Protein AF-F7J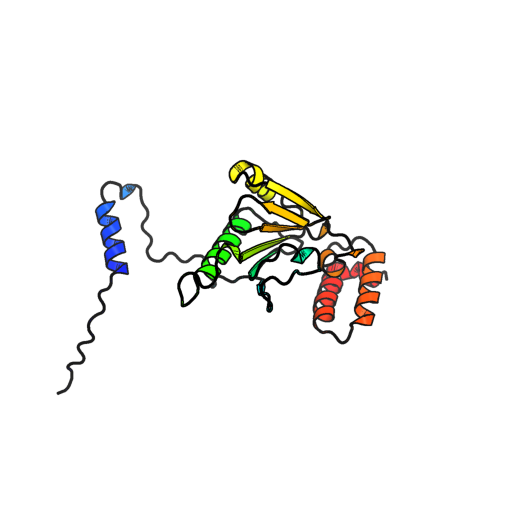Y33-F1 (afdb_monomer_lite)

Foldseek 3Di:
DPDPPPPPPPDPVLVVVLVVVCVVCVVCNVVDDRDRPDDPDDDPQDFPDKDADPDAPDADPAPLCRPAFRIETEDEDALPDADDLVVVVSSVVVLVVVQVPDPDPRPPPLLRYAYEYEYQDDRVNNVCCLCPVVVWDWDCPDFQWIWTDDDSHTYIYGHLCRDDCVRPLLSVLSHLCPPDLVSVVVLVVVCVVPVVPPVSVVSNVNSCVSHVVSNVVD

Secondary structure (DSSP, 8-state):
------------HHHHHHHHHHHHTGGGGGG----SS--SSSS----SEEEE-SSTTPPP-SGGGTT--SEEEEEE--TTS---HHHHHHHHHHHHHHHH-SSSTTSS-GGGEEEEEEESS--HHHHHHHHHTS--EEEEEETTEEEEESSSS-EEEEEGGGS-HHHHHHHHT-SS----HHHHHHHHHHHHTTTT-HHHHHHHHHHHHHTHHHHH--

Sequence (218 aa):
MEMQKEEAKMLQWHPAFFAEIQIELQEDAEHLIFENEHQLGTKPKEIDVLIIKKDKGRVIRKNIGRIFRQHNIVEYKSPLDYLSIDDFYKVYGYTCFYKSDTSQMDSIPIEELTITLVTGKYPRKLMHHLKTKLRYQVKKAESGIYYVTGDKIPIQIIVTKELTEAENLWLKSLTNELEQNETAEKLLEEYSKNQANALYRSVMELIVRANKQKFEEV

Radius of gyration: 23.93 Å; chains: 1; bounding box: 65×54×58 Å

Structure (mmCIF, N/CA/C/O backbone):
data_AF-F7JY33-F1
#
_entry.id   AF-F7JY33-F1
#
loop_
_atom_site.group_PDB
_atom_site.id
_atom_site.type_symbol
_atom_site.label_atom_id
_atom_site.label_alt_id
_atom_site.label_comp_id
_atom_site.label_asym_id
_atom_site.label_entity_id
_atom_site.label_seq_id
_atom_site.pdbx_PDB_ins_code
_atom_site.Cartn_x
_atom_site.Cartn_y
_atom_site.Cartn_z
_atom_site.occupancy
_atom_site.B_iso_or_equiv
_atom_site.auth_seq_id
_atom_site.auth_comp_id
_atom_site.auth_asym_id
_atom_site.auth_atom_id
_atom_site.pdbx_PDB_model_num
ATOM 1 N N . MET A 1 1 ? 46.900 -38.137 -11.159 1.00 43.88 1 MET A N 1
ATOM 2 C CA . MET A 1 1 ? 45.860 -37.461 -11.968 1.00 43.88 1 MET A CA 1
ATOM 3 C C . MET A 1 1 ? 44.738 -37.036 -11.022 1.00 43.88 1 MET A C 1
ATOM 5 O O . MET A 1 1 ? 43.635 -37.545 -11.101 1.00 43.88 1 MET A O 1
ATOM 9 N N . GLU A 1 2 ? 44.954 -36.290 -9.944 1.00 44.75 2 GLU A N 1
ATOM 10 C CA . GLU A 1 2 ? 45.502 -34.930 -9.840 1.00 44.75 2 GLU A CA 1
ATOM 11 C C . GLU A 1 2 ? 45.105 -34.001 -10.988 1.00 44.75 2 GLU A C 1
ATOM 13 O O . GLU A 1 2 ? 45.676 -34.052 -12.070 1.00 44.75 2 GLU A O 1
ATOM 18 N N . MET A 1 3 ? 44.086 -33.188 -10.681 1.00 45.50 3 MET A N 1
ATOM 19 C CA . MET A 1 3 ? 43.746 -31.899 -11.283 1.00 45.50 3 MET A CA 1
ATOM 20 C C . MET A 1 3 ? 43.628 -31.847 -12.811 1.00 45.50 3 MET A C 1
ATOM 22 O O . MET A 1 3 ? 44.419 -31.216 -13.498 1.00 45.50 3 MET A O 1
ATOM 26 N N . GLN A 1 4 ? 42.510 -32.356 -13.320 1.00 46.31 4 GLN A N 1
ATOM 27 C CA . GLN A 1 4 ? 41.780 -31.656 -14.385 1.00 46.31 4 GLN A CA 1
ATOM 28 C C . GLN A 1 4 ? 40.393 -31.264 -13.860 1.00 46.31 4 GLN A C 1
ATOM 30 O O . GLN A 1 4 ? 39.352 -31.593 -14.413 1.00 46.31 4 GLN A O 1
ATOM 35 N N . LYS A 1 5 ? 40.400 -30.562 -12.718 1.00 49.84 5 LYS A N 1
ATOM 36 C CA . LYS A 1 5 ? 39.366 -29.580 -12.380 1.00 49.84 5 LYS A CA 1
ATOM 37 C C . LYS A 1 5 ? 39.699 -28.310 -13.170 1.00 49.84 5 LYS A C 1
ATOM 39 O O . LYS A 1 5 ? 40.175 -27.335 -12.601 1.00 49.84 5 LYS A O 1
ATOM 44 N N . GLU A 1 6 ? 39.516 -28.336 -14.483 1.00 50.72 6 GLU A N 1
ATOM 45 C CA . GLU A 1 6 ? 39.251 -27.087 -15.191 1.00 50.72 6 GLU A CA 1
ATOM 46 C C . GLU A 1 6 ? 37.764 -26.827 -14.994 1.00 50.72 6 GLU A C 1
ATOM 48 O O . GLU A 1 6 ? 36.909 -27.306 -15.735 1.00 50.72 6 GLU A O 1
ATOM 53 N N . GLU A 1 7 ? 37.450 -26.121 -13.906 1.00 50.12 7 GLU A N 1
ATOM 54 C CA . GLU A 1 7 ? 36.246 -25.304 -13.866 1.00 50.12 7 GLU A CA 1
ATOM 55 C C . GLU A 1 7 ? 36.199 -24.552 -15.194 1.00 50.12 7 GLU A C 1
ATOM 57 O O . GLU A 1 7 ? 37.089 -23.749 -15.484 1.00 50.12 7 GLU A O 1
ATOM 62 N N . ALA A 1 8 ? 35.202 -24.841 -16.029 1.00 55.00 8 ALA A N 1
ATOM 63 C CA . ALA A 1 8 ? 34.862 -23.968 -17.133 1.00 55.00 8 ALA A CA 1
ATOM 64 C C . ALA A 1 8 ? 34.651 -22.583 -16.515 1.00 55.00 8 ALA A C 1
ATOM 66 O O . ALA A 1 8 ? 33.629 -22.348 -15.871 1.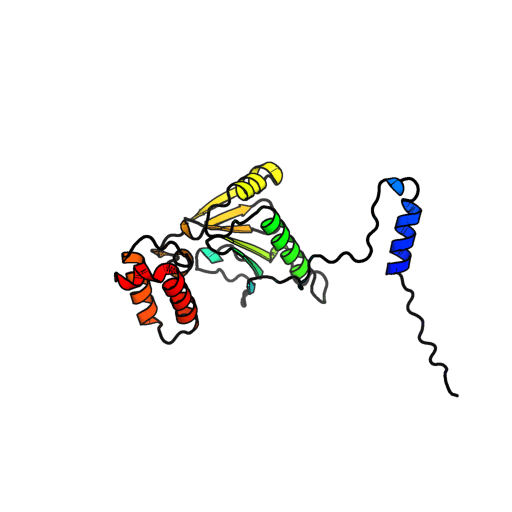00 55.00 8 ALA A O 1
ATOM 67 N N . LYS A 1 9 ? 35.663 -21.709 -16.606 1.00 62.53 9 LYS A N 1
ATOM 68 C CA . LYS A 1 9 ? 35.596 -20.341 -16.097 1.00 62.53 9 LYS A CA 1
ATOM 69 C C . LYS A 1 9 ? 34.372 -19.714 -16.747 1.00 62.53 9 LYS A C 1
ATOM 71 O O . LYS A 1 9 ? 34.402 -19.421 -17.940 1.00 62.53 9 LYS A O 1
ATOM 76 N N . MET A 1 10 ? 33.286 -19.579 -15.984 1.00 70.94 10 MET A N 1
ATOM 77 C CA . MET A 1 10 ? 32.075 -18.904 -16.436 1.00 70.94 10 MET A CA 1
ATOM 78 C C . MET A 1 10 ? 32.491 -17.558 -17.020 1.00 70.94 10 MET A C 1
ATOM 80 O O . MET A 1 10 ? 33.130 -16.756 -16.334 1.00 70.94 10 MET A O 1
ATOM 84 N N . LEU A 1 11 ? 32.159 -17.334 -18.292 1.00 82.69 11 LEU A N 1
ATOM 85 C CA . LEU A 1 11 ? 32.369 -16.050 -18.945 1.00 82.69 11 LEU A CA 1
ATOM 86 C C . LEU A 1 11 ? 31.652 -14.968 -18.124 1.00 82.69 11 LEU A C 1
ATOM 88 O O . LEU A 1 11 ? 30.453 -15.066 -17.856 1.00 82.69 11 LEU A O 1
ATOM 92 N N . GLN A 1 12 ? 32.403 -13.957 -17.691 1.00 83.75 12 GLN A N 1
ATOM 93 C CA . GLN A 1 12 ? 31.919 -12.880 -16.828 1.00 83.75 12 GLN A CA 1
ATOM 94 C C . GLN A 1 12 ? 31.278 -11.777 -17.677 1.00 83.75 12 GLN A C 1
ATOM 96 O O . GLN A 1 12 ? 31.874 -10.731 -17.925 1.00 83.75 12 GLN A O 1
ATOM 101 N N . TRP A 1 13 ? 30.058 -12.029 -18.149 1.00 89.62 13 TRP A N 1
ATOM 102 C CA . TRP A 1 13 ? 29.342 -11.110 -19.038 1.00 89.62 13 TRP A CA 1
ATOM 103 C C . TRP A 1 13 ? 28.999 -9.765 -18.388 1.00 89.62 13 TRP A C 1
ATOM 105 O O . TRP A 1 13 ? 29.088 -8.744 -19.058 1.00 89.62 13 TRP A O 1
ATOM 115 N N . HIS A 1 14 ? 28.655 -9.737 -17.096 1.00 87.44 14 HIS A N 1
ATOM 1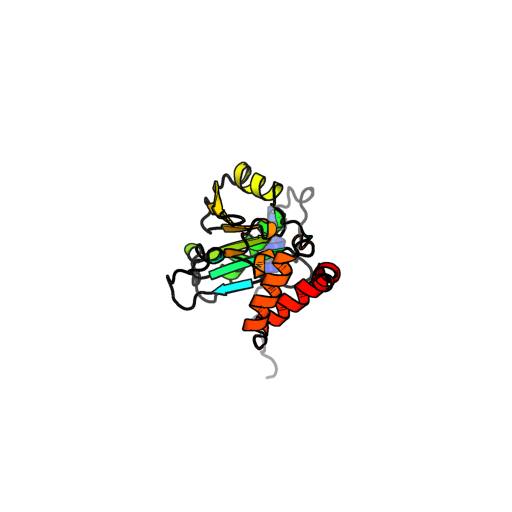16 C CA . HIS A 1 14 ? 28.267 -8.494 -16.415 1.00 87.44 14 HIS A CA 1
ATOM 117 C C . HIS A 1 14 ? 29.433 -7.490 -16.314 1.00 87.44 14 HIS A C 1
ATOM 119 O O . HIS A 1 14 ? 29.267 -6.361 -16.776 1.00 87.44 14 HIS A O 1
ATOM 125 N N . PRO A 1 15 ? 30.637 -7.874 -15.833 1.00 90.38 15 PRO A N 1
ATOM 126 C CA . PRO A 1 15 ? 31.799 -6.987 -15.895 1.00 90.38 15 PRO A CA 1
ATOM 127 C C . PRO A 1 15 ? 32.190 -6.578 -17.321 1.00 90.38 15 PRO A C 1
ATOM 129 O O . PRO A 1 15 ? 32.572 -5.431 -17.536 1.00 90.38 15 PRO A O 1
ATOM 132 N N . ALA A 1 16 ? 32.086 -7.490 -18.297 1.00 93.25 16 ALA A N 1
ATOM 133 C CA . ALA A 1 16 ? 32.405 -7.180 -19.691 1.00 93.25 16 ALA A CA 1
ATOM 134 C C . ALA A 1 16 ? 31.448 -6.129 -20.278 1.00 93.25 16 ALA A C 1
ATOM 136 O O . ALA A 1 16 ? 31.906 -5.186 -20.913 1.00 93.25 16 ALA A O 1
ATOM 137 N N . PHE A 1 17 ? 30.145 -6.245 -20.008 1.00 94.25 17 PHE A N 1
ATOM 138 C CA . PHE A 1 17 ? 29.145 -5.258 -20.417 1.00 94.25 17 PHE A CA 1
ATOM 139 C C . PHE A 1 17 ? 29.361 -3.898 -19.743 1.00 94.25 17 PHE A C 1
ATOM 141 O O . PHE A 1 17 ? 29.283 -2.867 -20.401 1.00 94.25 17 PHE A O 1
ATOM 148 N N . PHE A 1 18 ? 29.699 -3.875 -18.448 1.00 94.94 18 PHE A N 1
ATOM 149 C CA . PHE A 1 18 ? 30.000 -2.617 -17.759 1.00 94.94 18 PHE A CA 1
ATOM 150 C C . PHE A 1 18 ? 31.216 -1.887 -18.359 1.00 94.94 18 PHE A C 1
ATOM 152 O O . PHE A 1 18 ? 31.250 -0.659 -18.372 1.00 94.94 18 PHE A O 1
ATOM 159 N N . ALA A 1 19 ? 32.214 -2.619 -18.863 1.00 94.88 19 ALA A N 1
ATOM 160 C CA . ALA A 1 19 ? 33.336 -2.026 -19.590 1.00 94.88 19 ALA A CA 1
ATOM 161 C C . ALA A 1 19 ? 32.941 -1.589 -21.010 1.00 94.88 19 ALA A C 1
ATOM 163 O O . ALA A 1 19 ? 33.335 -0.517 -21.456 1.00 94.88 19 ALA A O 1
ATOM 164 N N . GLU A 1 20 ? 32.152 -2.402 -21.709 1.00 97.00 20 GLU A N 1
ATOM 165 C CA . GLU A 1 20 ? 31.708 -2.118 -23.073 1.00 97.00 20 GLU A CA 1
ATOM 166 C C . GLU A 1 20 ? 30.840 -0.856 -23.148 1.00 97.00 20 GLU A C 1
ATOM 168 O O . GLU A 1 20 ? 31.131 0.016 -23.962 1.00 97.00 20 GLU A O 1
ATOM 173 N N . ILE A 1 21 ? 29.898 -0.660 -22.218 1.00 96.44 21 ILE A N 1
ATOM 174 C CA . ILE A 1 21 ? 29.055 0.545 -22.211 1.00 96.44 21 ILE A CA 1
ATOM 175 C C . ILE A 1 21 ? 29.868 1.832 -21.980 1.00 96.44 21 ILE A C 1
ATOM 177 O O . ILE A 1 21 ? 29.484 2.899 -22.449 1.00 96.44 21 ILE A O 1
ATOM 181 N N . GLN A 1 22 ? 31.008 1.746 -21.284 1.00 97.38 22 GLN A N 1
ATOM 182 C CA . GLN A 1 22 ? 31.937 2.872 -21.128 1.00 97.38 22 GLN A CA 1
ATOM 183 C C . GLN A 1 22 ? 32.702 3.174 -22.422 1.00 97.38 22 GLN A C 1
ATOM 185 O O . GLN A 1 22 ? 32.996 4.336 -22.684 1.00 97.38 22 GLN A O 1
ATOM 190 N N . ILE A 1 23 ? 33.016 2.153 -23.229 1.00 97.56 23 ILE A N 1
ATOM 191 C CA . ILE A 1 23 ? 33.664 2.318 -24.540 1.00 97.56 23 ILE A CA 1
ATOM 192 C C . ILE A 1 23 ? 32.690 2.965 -25.525 1.00 97.56 23 ILE A C 1
ATOM 194 O O . ILE A 1 23 ? 33.044 3.946 -26.174 1.00 97.56 23 ILE A O 1
ATOM 198 N N . GLU A 1 24 ? 31.460 2.458 -25.608 1.00 98.19 24 GLU A N 1
ATOM 199 C CA . GLU A 1 24 ? 30.435 2.993 -26.516 1.00 98.19 24 GLU A CA 1
ATOM 200 C C . GLU A 1 24 ? 30.062 4.449 -26.183 1.00 98.19 24 GLU A C 1
ATOM 202 O O . GLU A 1 24 ? 29.736 5.227 -27.075 1.00 98.19 24 GLU A O 1
ATOM 207 N N . LEU A 1 25 ? 30.158 4.848 -24.909 1.00 97.25 25 LEU A N 1
ATOM 208 C CA . LEU A 1 25 ? 29.867 6.209 -24.438 1.00 97.25 25 LEU A CA 1
ATOM 209 C C . LEU A 1 25 ? 31.130 7.056 -24.191 1.00 97.25 25 LEU A C 1
ATOM 211 O O . LEU A 1 25 ? 31.057 8.086 -23.519 1.00 97.25 25 LEU A O 1
ATOM 215 N N . GLN A 1 26 ? 32.292 6.642 -24.710 1.00 96.81 26 GLN A N 1
ATOM 216 C CA . GLN A 1 26 ? 33.578 7.273 -24.386 1.00 96.81 26 GLN A CA 1
ATOM 217 C C . GLN A 1 26 ? 33.682 8.741 -24.827 1.00 96.81 26 GLN A C 1
ATOM 219 O O . GLN A 1 26 ? 34.385 9.517 -24.183 1.00 96.81 26 GLN A O 1
ATOM 224 N N . GLU A 1 27 ? 32.990 9.129 -25.904 1.00 97.69 27 GLU A N 1
ATOM 225 C CA . GLU A 1 27 ? 33.004 10.508 -26.417 1.00 97.69 27 GLU A CA 1
ATOM 226 C C . GLU A 1 27 ? 32.342 11.494 -25.442 1.00 97.69 27 GLU A C 1
ATOM 228 O O . GLU A 1 27 ? 32.781 12.635 -25.342 1.00 97.69 27 GLU A O 1
ATOM 233 N N . ASP A 1 28 ? 31.359 11.031 -24.663 1.00 97.81 28 ASP A N 1
ATOM 234 C CA . ASP A 1 28 ? 30.632 11.819 -23.661 1.00 97.81 28 ASP A CA 1
ATOM 235 C C . ASP A 1 28 ? 31.061 11.484 -22.219 1.00 97.81 28 ASP A C 1
ATOM 237 O O . ASP A 1 28 ? 30.418 11.910 -21.256 1.00 97.81 28 ASP A O 1
ATOM 241 N N . ALA A 1 29 ? 32.137 10.710 -22.027 1.00 94.69 29 ALA A N 1
ATOM 242 C CA . ALA A 1 29 ? 32.507 10.173 -20.715 1.00 94.69 29 ALA A CA 1
ATOM 243 C C . ALA A 1 29 ? 32.764 11.259 -19.656 1.00 94.69 29 ALA A C 1
ATOM 245 O O . ALA A 1 29 ? 32.485 11.041 -18.478 1.00 94.69 29 ALA A O 1
ATOM 246 N N . GLU A 1 30 ? 33.235 12.447 -20.053 1.00 95.38 30 GLU A N 1
ATOM 247 C CA . GLU A 1 30 ? 33.423 13.583 -19.136 1.00 95.38 30 GLU A CA 1
ATOM 248 C C . GLU A 1 30 ? 32.106 14.155 -18.573 1.00 95.38 30 GLU A C 1
ATOM 250 O O . GLU A 1 30 ? 32.116 14.925 -17.610 1.00 95.38 30 GLU A O 1
ATOM 255 N N . HIS A 1 31 ? 30.964 13.765 -19.141 1.00 97.25 31 HIS A N 1
ATOM 256 C CA . HIS A 1 31 ? 29.624 14.178 -18.729 1.00 97.25 31 HIS A CA 1
ATOM 257 C C . HIS A 1 31 ? 28.839 13.069 -18.007 1.00 97.25 31 HIS A C 1
ATOM 259 O O . HIS A 1 31 ? 27.682 13.287 -17.639 1.00 97.25 31 HIS A O 1
ATOM 265 N N . LEU A 1 32 ? 29.441 11.893 -17.781 1.00 95.75 32 LEU A N 1
ATOM 266 C CA . LEU A 1 32 ? 28.769 10.702 -17.252 1.00 95.75 32 LEU A CA 1
ATOM 267 C C . LEU A 1 32 ? 29.442 10.166 -15.977 1.00 95.75 32 LEU A C 1
ATOM 269 O O . LEU A 1 32 ? 30.652 10.266 -15.791 1.00 95.75 32 LEU A O 1
ATOM 273 N N . ILE A 1 33 ? 28.644 9.557 -15.093 1.00 96.31 33 ILE A N 1
ATOM 274 C CA . ILE A 1 33 ? 29.127 8.801 -13.928 1.00 96.31 33 ILE A CA 1
ATOM 275 C C . ILE A 1 33 ? 28.731 7.341 -14.129 1.00 96.31 33 ILE A C 1
ATOM 277 O O . ILE A 1 33 ? 27.548 7.026 -14.260 1.00 96.31 33 ILE A O 1
ATOM 281 N N . PHE A 1 34 ? 29.724 6.455 -14.124 1.00 94.44 34 PHE A N 1
ATOM 282 C CA . PHE A 1 34 ? 29.518 5.017 -14.235 1.00 94.44 34 PHE A CA 1
ATOM 283 C C . PHE A 1 34 ? 29.641 4.372 -12.856 1.00 94.44 34 PHE A C 1
ATOM 285 O O . PHE A 1 34 ? 30.703 4.401 -12.235 1.00 94.44 34 PHE A O 1
ATOM 292 N N . GLU A 1 35 ? 28.560 3.758 -12.388 1.00 93.88 35 GLU A N 1
ATOM 293 C CA . GLU A 1 35 ? 28.538 2.996 -11.141 1.00 93.88 35 GLU A CA 1
ATOM 294 C C . GLU A 1 35 ? 28.125 1.557 -11.437 1.00 93.88 35 GLU A C 1
ATOM 296 O O . GLU A 1 35 ? 27.061 1.310 -12.007 1.00 93.88 35 GLU A O 1
ATOM 301 N N . ASN A 1 36 ? 28.968 0.600 -11.051 1.00 90.56 36 ASN A N 1
ATOM 302 C CA . ASN A 1 36 ? 28.639 -0.813 -11.183 1.00 90.56 36 ASN A CA 1
ATOM 303 C C . ASN A 1 36 ? 27.793 -1.271 -9.986 1.00 90.56 36 ASN A C 1
ATOM 305 O O . ASN A 1 36 ? 28.143 -0.984 -8.843 1.00 90.56 36 ASN A O 1
ATOM 309 N N . GLU A 1 37 ? 26.711 -2.010 -10.247 1.00 84.88 37 GLU A N 1
ATOM 310 C CA . GLU A 1 37 ? 25.880 -2.673 -9.224 1.00 84.88 37 GLU A CA 1
ATOM 311 C C . GLU A 1 37 ? 25.412 -1.756 -8.068 1.00 84.88 37 GLU A C 1
ATOM 313 O O . GLU A 1 37 ? 25.474 -2.120 -6.887 1.00 84.88 37 GLU A O 1
ATOM 318 N N . HIS A 1 38 ? 24.906 -0.562 -8.404 1.00 88.88 38 HIS A N 1
ATOM 319 C CA . HIS A 1 38 ? 24.387 0.399 -7.425 1.00 88.88 38 HIS A CA 1
ATOM 320 C C . HIS A 1 38 ? 23.275 -0.202 -6.546 1.00 88.88 38 HIS A C 1
ATOM 322 O O . HIS A 1 38 ? 22.224 -0.633 -7.029 1.00 88.88 38 HIS A O 1
ATOM 328 N N . GLN A 1 39 ? 23.476 -0.176 -5.228 1.00 85.38 39 GLN A N 1
ATOM 329 C CA . GLN A 1 39 ? 22.535 -0.744 -4.265 1.00 85.38 39 GLN A CA 1
ATOM 330 C C . GLN A 1 39 ? 21.418 0.241 -3.923 1.00 85.38 39 GLN A C 1
ATOM 332 O O . GLN A 1 39 ? 21.652 1.333 -3.408 1.00 85.38 39 GLN A O 1
ATOM 337 N N . LEU A 1 40 ? 20.167 -0.172 -4.125 1.00 81.00 40 LEU A N 1
ATOM 338 C CA . LEU A 1 40 ? 19.007 0.623 -3.730 1.00 81.00 40 LEU A CA 1
ATOM 339 C C . LEU A 1 40 ? 18.773 0.501 -2.212 1.00 81.00 40 LEU A C 1
ATOM 341 O O . LEU A 1 40 ? 17.871 -0.204 -1.760 1.00 81.00 40 LEU A O 1
ATOM 345 N N . GLY A 1 41 ? 19.535 1.252 -1.416 1.00 75.88 41 GLY A N 1
ATOM 346 C CA . GLY A 1 41 ? 19.424 1.320 0.048 1.00 75.88 41 GLY A CA 1
ATOM 347 C C . GLY A 1 41 ? 20.247 0.265 0.797 1.00 75.88 41 GLY A C 1
ATOM 348 O O . GLY A 1 41 ? 20.938 -0.550 0.203 1.00 75.88 41 GLY A O 1
ATOM 349 N N . THR A 1 42 ? 20.184 0.300 2.131 1.00 74.69 42 THR A N 1
ATOM 350 C CA . THR A 1 42 ? 21.033 -0.526 3.016 1.00 74.69 42 THR A CA 1
ATOM 351 C C . THR A 1 42 ? 20.364 -1.803 3.524 1.00 74.69 42 THR A C 1
ATOM 353 O O . THR A 1 42 ? 21.028 -2.654 4.110 1.00 74.69 42 THR A O 1
ATOM 356 N N . LYS A 1 43 ? 19.049 -1.939 3.330 1.00 74.38 43 LYS A N 1
ATOM 357 C CA . LYS A 1 43 ? 18.263 -3.118 3.709 1.00 74.38 43 LYS A CA 1
ATOM 358 C C . LYS A 1 43 ? 17.621 -3.738 2.468 1.00 74.38 43 LYS A C 1
ATOM 360 O O . LYS A 1 43 ? 17.280 -2.982 1.550 1.00 74.38 43 LYS A O 1
ATOM 365 N N . PRO A 1 44 ? 17.401 -5.067 2.458 1.00 79.94 44 PRO A N 1
ATOM 366 C CA . PRO A 1 44 ? 16.579 -5.709 1.442 1.00 79.94 44 PRO A CA 1
ATOM 367 C C . PRO A 1 44 ? 15.244 -4.980 1.287 1.00 79.94 44 PRO A C 1
ATOM 369 O O . PRO A 1 44 ? 14.661 -4.507 2.265 1.00 79.94 44 PRO A O 1
ATOM 372 N N . LYS A 1 45 ? 14.784 -4.846 0.044 1.00 82.19 45 LYS A N 1
ATOM 373 C CA . LYS A 1 45 ? 13.480 -4.249 -0.238 1.00 82.19 45 LYS A CA 1
ATOM 374 C C . LYS A 1 45 ? 12.380 -5.183 0.266 1.00 82.19 45 LYS A C 1
ATOM 376 O O . LYS A 1 45 ? 12.445 -6.382 0.019 1.00 82.19 45 LYS A O 1
ATOM 381 N N . GLU A 1 46 ? 11.376 -4.630 0.939 1.00 87.12 46 GLU A N 1
ATOM 382 C CA . GLU A 1 46 ? 10.307 -5.399 1.580 1.00 87.12 46 GLU A CA 1
ATOM 383 C C . GLU A 1 46 ? 8.949 -4.724 1.355 1.00 87.12 46 GLU A C 1
ATOM 385 O O . GLU A 1 46 ? 8.853 -3.496 1.333 1.00 87.12 46 GLU A O 1
ATOM 390 N N . ILE A 1 47 ? 7.914 -5.541 1.155 1.00 92.38 47 ILE A N 1
ATOM 391 C CA . ILE A 1 47 ? 6.517 -5.112 1.034 1.00 92.38 47 ILE A CA 1
ATOM 392 C C . ILE A 1 47 ? 5.888 -5.137 2.428 1.00 92.38 47 ILE A C 1
ATOM 394 O O . ILE A 1 47 ? 5.932 -6.182 3.072 1.00 92.38 47 ILE A O 1
ATOM 398 N N . ASP A 1 48 ? 5.238 -4.048 2.855 1.00 94.88 48 ASP A N 1
ATOM 399 C CA . ASP A 1 48 ? 4.658 -3.973 4.206 1.00 94.88 48 ASP A CA 1
ATOM 400 C C . ASP A 1 48 ? 3.570 -5.036 4.435 1.00 94.88 48 ASP A C 1
ATOM 402 O O . ASP A 1 48 ? 3.571 -5.724 5.455 1.00 94.88 48 ASP A O 1
ATOM 406 N N . VAL A 1 49 ? 2.620 -5.181 3.499 1.00 97.62 49 VAL A N 1
ATOM 407 C CA . VAL A 1 49 ? 1.611 -6.254 3.545 1.00 97.62 49 VAL A CA 1
ATOM 408 C C . VAL A 1 49 ? 1.303 -6.771 2.143 1.00 97.62 49 VAL A C 1
ATOM 410 O O . VAL A 1 49 ? 0.959 -6.007 1.242 1.00 97.62 49 VAL A O 1
ATOM 413 N N . LEU A 1 50 ? 1.344 -8.092 1.980 1.00 98.00 50 LEU A N 1
ATOM 414 C CA . LEU A 1 50 ? 0.878 -8.791 0.786 1.00 98.00 50 LEU A CA 1
ATOM 415 C C . LEU A 1 50 ? -0.389 -9.586 1.113 1.00 98.00 50 LEU A C 1
ATOM 417 O O . LEU A 1 50 ? -0.382 -10.477 1.962 1.00 98.00 50 LEU A O 1
ATOM 421 N N . ILE A 1 51 ? -1.484 -9.283 0.418 1.00 98.31 51 ILE A N 1
ATOM 422 C CA . ILE A 1 51 ? -2.764 -9.981 0.571 1.00 98.31 51 ILE A CA 1
ATOM 423 C C . ILE A 1 51 ? -3.043 -10.766 -0.708 1.00 98.31 51 ILE A C 1
ATOM 425 O O . ILE A 1 51 ? -3.220 -10.172 -1.768 1.00 98.31 51 ILE A O 1
ATOM 429 N N . ILE A 1 52 ? -3.127 -12.094 -0.606 1.00 97.94 52 ILE A N 1
ATOM 430 C CA . ILE A 1 52 ? -3.450 -12.978 -1.734 1.00 97.94 52 ILE A CA 1
ATOM 431 C C . ILE A 1 52 ? -4.806 -13.636 -1.487 1.00 97.94 52 ILE A C 1
ATOM 433 O O . ILE A 1 52 ? -5.047 -14.230 -0.431 1.00 97.94 52 ILE A O 1
ATOM 437 N N . LYS A 1 53 ? -5.710 -13.547 -2.462 1.00 97.94 53 LYS A N 1
ATOM 438 C CA . LYS A 1 53 ? -6.993 -14.252 -2.400 1.00 97.94 53 LYS A CA 1
ATOM 439 C C . LYS A 1 53 ? -6.769 -15.755 -2.532 1.00 97.94 53 LYS A C 1
ATOM 441 O O . LYS A 1 53 ? -6.092 -16.209 -3.443 1.00 97.94 53 LYS A O 1
ATOM 446 N N . LYS A 1 54 ? -7.394 -16.549 -1.664 1.00 96.19 54 LYS A N 1
ATOM 447 C CA . LYS A 1 54 ? -7.381 -18.015 -1.815 1.00 96.19 54 LYS A CA 1
ATOM 448 C C . LYS A 1 54 ? -8.217 -18.465 -3.013 1.00 96.19 54 LYS A C 1
ATOM 450 O O . LYS A 1 54 ? -7.794 -19.324 -3.775 1.00 96.19 54 LYS A O 1
ATOM 455 N N . ASP A 1 55 ? -9.373 -17.830 -3.190 1.00 95.06 55 ASP A N 1
ATOM 456 C CA . ASP A 1 55 ? -10.333 -18.163 -4.237 1.00 95.06 55 ASP A CA 1
ATOM 457 C C . ASP A 1 55 ? -10.281 -17.095 -5.338 1.00 95.06 55 ASP A C 1
ATOM 459 O O . ASP A 1 55 ? -10.612 -15.924 -5.096 1.00 95.06 55 ASP A O 1
ATOM 463 N N . LYS A 1 56 ? -9.886 -17.490 -6.554 1.00 91.38 56 LYS A N 1
ATOM 464 C CA . LYS A 1 56 ? -9.829 -16.572 -7.698 1.00 91.38 56 LYS A CA 1
ATOM 465 C C . LYS A 1 56 ? -11.216 -15.996 -7.993 1.00 91.38 56 LYS A C 1
ATOM 467 O O . LYS A 1 56 ? -12.220 -16.701 -7.974 1.00 91.38 56 LYS A O 1
ATOM 472 N N . GLY A 1 57 ? -11.278 -14.688 -8.243 1.00 90.81 57 GLY A N 1
ATOM 473 C CA . GLY A 1 57 ? -12.528 -13.980 -8.543 1.00 90.81 57 GLY A CA 1
ATOM 474 C C . GLY A 1 57 ? -13.434 -13.708 -7.335 1.00 90.81 57 GLY A C 1
ATOM 475 O O . GLY A 1 57 ? -14.436 -13.008 -7.478 1.00 90.81 57 GLY A O 1
ATOM 476 N N . ARG A 1 58 ? -13.093 -14.181 -6.125 1.00 95.31 58 ARG A N 1
ATOM 477 C CA . ARG A 1 58 ? -13.901 -13.907 -4.929 1.00 95.31 58 ARG A CA 1
ATOM 478 C C . ARG A 1 58 ? -13.932 -12.415 -4.611 1.00 95.31 58 ARG A C 1
ATOM 480 O O . ARG A 1 58 ? -12.895 -11.772 -4.427 1.00 95.31 58 ARG A O 1
ATOM 487 N N . VAL A 1 59 ? -15.139 -11.869 -4.502 1.00 93.88 59 VAL A N 1
ATOM 488 C CA . VAL A 1 59 ? -15.363 -10.474 -4.111 1.00 93.88 59 VAL A CA 1
ATOM 489 C C . VAL A 1 59 ? -15.199 -10.336 -2.599 1.00 93.88 59 VAL A C 1
ATOM 491 O O . VAL A 1 59 ? -15.810 -11.073 -1.819 1.00 93.88 59 VAL A O 1
ATOM 494 N N . ILE A 1 60 ? -14.373 -9.380 -2.173 1.00 96.75 60 ILE A N 1
ATOM 495 C CA . ILE A 1 60 ? -14.206 -9.049 -0.758 1.00 96.75 60 ILE A CA 1
ATOM 496 C C . ILE A 1 60 ? -15.323 -8.089 -0.357 1.00 96.75 60 ILE A C 1
ATOM 498 O O . ILE A 1 60 ? -15.506 -7.040 -0.968 1.00 96.75 60 ILE A O 1
ATOM 502 N N . ARG A 1 61 ? -16.087 -8.458 0.676 1.00 95.69 61 ARG A N 1
ATOM 503 C CA . ARG A 1 61 ? -17.254 -7.678 1.124 1.00 95.69 61 ARG A CA 1
ATOM 504 C C . ARG A 1 61 ? -16.859 -6.353 1.776 1.00 95.69 61 ARG A C 1
ATOM 506 O O . ARG A 1 61 ? -17.549 -5.350 1.594 1.00 95.69 61 ARG A O 1
ATOM 513 N N . LYS A 1 62 ? -15.760 -6.361 2.540 1.00 96.56 62 LYS A N 1
ATOM 514 C CA . LYS A 1 62 ? -15.277 -5.190 3.275 1.00 96.56 62 LYS A CA 1
ATOM 515 C C . LYS A 1 62 ? -14.913 -4.073 2.304 1.00 96.56 62 LYS A C 1
ATOM 517 O O . LYS A 1 62 ? -14.220 -4.332 1.325 1.00 96.56 62 LYS A O 1
ATOM 522 N N . ASN A 1 63 ? -15.350 -2.849 2.586 1.00 97.12 63 ASN A N 1
ATOM 523 C CA . ASN A 1 63 ? -15.222 -1.724 1.662 1.00 97.12 63 ASN A CA 1
ATOM 524 C C . ASN A 1 63 ? -13.775 -1.442 1.223 1.00 97.12 63 ASN A C 1
ATOM 526 O O . ASN A 1 63 ? -13.520 -1.307 0.026 1.00 97.12 63 ASN A O 1
ATOM 530 N N . ILE A 1 64 ? -12.816 -1.491 2.153 1.00 97.38 64 ILE A N 1
ATOM 531 C CA . ILE A 1 64 ? -11.391 -1.325 1.840 1.00 97.38 64 ILE A CA 1
ATOM 532 C C . ILE A 1 64 ? -10.831 -2.416 0.918 1.00 97.38 64 ILE A C 1
ATOM 534 O O . ILE A 1 64 ? -9.802 -2.184 0.308 1.00 97.38 64 ILE A O 1
ATOM 538 N N . GLY A 1 65 ? -11.493 -3.571 0.802 1.00 97.31 65 GLY A N 1
ATOM 539 C CA . GLY A 1 65 ? -11.053 -4.698 -0.023 1.00 97.31 65 GLY A CA 1
ATOM 540 C C . GLY A 1 65 ? -11.796 -4.851 -1.351 1.00 97.31 65 GLY A C 1
ATOM 541 O O . GLY A 1 65 ? -11.466 -5.748 -2.124 1.00 97.31 65 GLY A O 1
ATOM 542 N N . ARG A 1 66 ? -12.806 -4.017 -1.640 1.00 96.50 66 ARG A N 1
ATOM 543 C CA . ARG A 1 66 ? -13.699 -4.199 -2.805 1.00 96.50 66 ARG A CA 1
ATOM 544 C C . ARG A 1 66 ? -12.961 -4.199 -4.146 1.00 96.50 66 ARG A C 1
ATOM 546 O O . ARG A 1 66 ? -13.354 -4.938 -5.042 1.00 96.50 66 ARG A O 1
ATOM 553 N N . ILE A 1 67 ? -11.898 -3.403 -4.269 1.00 97.25 67 ILE A N 1
ATOM 554 C CA . ILE A 1 67 ? -11.091 -3.283 -5.493 1.00 97.25 67 ILE A CA 1
ATOM 555 C C . ILE A 1 67 ? -10.006 -4.361 -5.617 1.00 97.25 67 ILE A C 1
ATOM 557 O O . ILE A 1 67 ? -9.408 -4.491 -6.682 1.00 97.25 67 ILE A O 1
ATOM 561 N N . PHE A 1 68 ? -9.747 -5.143 -4.561 1.00 98.00 68 PHE A N 1
ATOM 562 C CA . PHE A 1 68 ? -8.656 -6.115 -4.567 1.00 98.00 68 PHE A CA 1
ATOM 563 C C . PHE A 1 68 ? -8.816 -7.084 -5.734 1.00 98.00 68 PHE A C 1
ATOM 565 O O . PHE A 1 68 ? -9.866 -7.716 -5.892 1.00 98.00 68 PHE A O 1
ATOM 572 N N . ARG A 1 69 ? -7.748 -7.249 -6.508 1.00 97.69 69 ARG A N 1
ATOM 573 C CA . ARG A 1 69 ? -7.561 -8.372 -7.430 1.00 97.69 69 ARG A CA 1
ATOM 574 C C . ARG A 1 69 ? -6.950 -9.560 -6.681 1.00 97.69 69 ARG A C 1
ATOM 576 O O . ARG A 1 69 ? -7.085 -9.648 -5.459 1.00 97.69 69 ARG A O 1
ATOM 583 N N . GLN A 1 70 ? -6.388 -10.529 -7.395 1.00 98.12 70 GLN A N 1
ATOM 584 C CA . GLN A 1 70 ? -5.843 -11.745 -6.798 1.00 98.12 70 GLN A CA 1
ATOM 585 C C . GLN A 1 70 ? -4.719 -11.454 -5.793 1.00 98.12 70 GLN A C 1
ATOM 587 O O . GLN A 1 70 ? -4.690 -12.087 -4.738 1.00 98.12 70 GLN A O 1
ATOM 592 N N . HIS A 1 71 ? -3.854 -10.479 -6.085 1.00 98.38 71 HIS A N 1
ATOM 593 C CA . HIS A 1 71 ? -2.765 -10.044 -5.212 1.00 98.38 71 HIS A CA 1
ATOM 594 C C . HIS A 1 71 ? -2.887 -8.544 -4.940 1.00 98.38 71 HIS A C 1
ATOM 596 O O . HIS A 1 71 ? -3.025 -7.744 -5.865 1.00 98.38 71 HIS A O 1
ATOM 602 N N . ASN A 1 72 ? -2.814 -8.151 -3.675 1.00 98.44 72 ASN A N 1
ATOM 603 C CA . ASN A 1 72 ? -2.841 -6.756 -3.266 1.00 98.44 72 ASN A CA 1
ATOM 604 C C . ASN A 1 72 ? -1.596 -6.419 -2.444 1.00 98.44 72 ASN A C 1
ATOM 606 O O . ASN A 1 72 ? -1.363 -7.021 -1.394 1.00 98.44 72 ASN A O 1
ATOM 610 N N . ILE A 1 73 ? -0.824 -5.458 -2.941 1.00 98.62 73 ILE A N 1
ATOM 611 C CA . ILE A 1 73 ? 0.404 -4.948 -2.335 1.00 98.62 73 ILE A CA 1
ATOM 612 C C . ILE A 1 73 ? 0.024 -3.703 -1.541 1.00 98.62 73 ILE A C 1
ATOM 614 O O . ILE A 1 73 ? -0.560 -2.771 -2.098 1.00 98.62 73 ILE A O 1
ATOM 618 N N . VAL A 1 74 ? 0.329 -3.686 -0.249 1.00 98.44 74 VAL A N 1
ATOM 619 C CA . VAL A 1 74 ? 0.011 -2.568 0.640 1.00 98.44 74 VAL A CA 1
ATOM 620 C C . VAL A 1 74 ? 1.294 -1.894 1.103 1.00 98.44 74 VAL A C 1
ATOM 622 O O . VAL A 1 74 ? 2.205 -2.577 1.557 1.00 98.44 74 VAL A O 1
ATOM 625 N N . GLU A 1 75 ? 1.324 -0.564 1.043 1.00 97.88 75 GLU A N 1
ATOM 626 C CA . GLU A 1 75 ? 2.270 0.268 1.799 1.00 97.88 75 GLU A CA 1
ATOM 627 C C . GLU A 1 75 ? 1.477 1.053 2.851 1.00 97.88 75 GLU A C 1
ATOM 629 O O . GLU A 1 75 ? 0.431 1.651 2.553 1.00 97.88 75 GLU A O 1
ATOM 634 N N . TYR A 1 76 ? 1.978 1.061 4.082 1.00 97.00 76 TYR A N 1
ATOM 635 C CA . TYR A 1 76 ? 1.398 1.777 5.209 1.00 97.00 76 TYR A CA 1
ATOM 636 C C . TYR A 1 76 ? 2.337 2.883 5.690 1.00 97.00 76 TYR A C 1
ATOM 638 O O . TYR A 1 76 ? 3.511 2.665 5.974 1.00 97.00 76 TYR A O 1
ATOM 646 N N . LYS A 1 77 ? 1.788 4.087 5.851 1.00 95.81 77 LYS A N 1
ATOM 647 C CA . LYS A 1 77 ? 2.446 5.189 6.554 1.00 95.81 77 LYS A CA 1
ATOM 648 C C . LYS A 1 77 ? 1.798 5.404 7.905 1.00 95.81 77 LYS A C 1
ATOM 650 O O . LYS A 1 77 ? 0.569 5.461 8.002 1.00 95.81 77 LYS A O 1
ATOM 655 N N . SER A 1 78 ? 2.635 5.566 8.930 1.00 92.56 78 SER A N 1
ATOM 656 C CA . SER A 1 78 ? 2.158 5.836 10.279 1.00 92.56 78 SER A CA 1
ATOM 657 C C . SER A 1 78 ? 1.331 7.133 10.319 1.00 92.56 78 SER A C 1
ATOM 659 O O . SER A 1 78 ? 1.427 7.965 9.412 1.00 92.56 78 SER A O 1
ATOM 661 N N . PRO A 1 79 ? 0.510 7.356 11.357 1.00 88.56 79 PRO A N 1
ATOM 662 C CA . PRO A 1 79 ? -0.413 8.494 11.402 1.00 88.56 79 PRO A CA 1
ATOM 663 C C . PRO A 1 79 ? 0.268 9.869 11.317 1.00 88.56 79 PRO A C 1
ATOM 665 O O . PRO A 1 79 ? -0.350 10.845 10.877 1.00 88.56 79 PRO A O 1
ATOM 668 N N . LEU A 1 80 ? 1.533 9.938 11.743 1.00 87.31 80 LEU A N 1
ATOM 669 C CA . LEU A 1 80 ? 2.356 11.145 11.726 1.00 87.31 80 LEU A CA 1
ATOM 670 C C . LEU A 1 80 ? 3.124 11.327 10.413 1.00 87.31 80 LEU A C 1
ATOM 672 O O . LEU A 1 80 ? 3.496 12.456 10.087 1.00 87.31 80 LEU A O 1
ATOM 676 N N . ASP A 1 81 ? 3.312 10.250 9.653 1.00 92.25 81 ASP A N 1
ATOM 677 C CA . ASP A 1 81 ? 4.060 10.267 8.405 1.00 92.25 81 ASP A CA 1
ATOM 678 C C . ASP A 1 81 ? 3.224 10.793 7.238 1.00 92.25 81 ASP A C 1
ATOM 680 O O . ASP A 1 81 ? 1.989 10.740 7.203 1.00 92.25 81 ASP A O 1
ATOM 684 N N . TYR A 1 82 ? 3.934 11.294 6.233 1.00 91.69 82 TYR A N 1
ATOM 685 C CA . TYR A 1 82 ? 3.340 11.766 4.996 1.00 91.69 82 TYR A CA 1
ATOM 686 C C . TYR A 1 82 ? 3.538 10.743 3.882 1.00 91.69 82 TYR A C 1
ATOM 688 O O . TYR A 1 82 ? 4.664 10.341 3.610 1.00 91.69 82 TYR A O 1
ATOM 696 N N . LEU A 1 83 ? 2.457 10.376 3.191 1.00 97.19 83 LEU A N 1
ATOM 697 C CA . LEU A 1 83 ? 2.551 9.583 1.969 1.00 97.19 83 LEU A CA 1
ATOM 698 C C . LEU A 1 83 ? 2.995 10.475 0.801 1.00 97.19 83 LEU A C 1
ATOM 700 O O . LEU A 1 83 ? 2.225 11.307 0.304 1.00 97.19 83 LEU A O 1
ATOM 704 N N . SER A 1 84 ? 4.249 10.312 0.390 1.00 97.69 84 SER A N 1
ATOM 705 C CA . SER A 1 84 ? 4.902 11.123 -0.635 1.00 97.69 84 SER A CA 1
ATOM 706 C C . SER A 1 84 ? 4.710 10.578 -2.057 1.00 97.69 84 SER A C 1
ATOM 708 O O . SER A 1 84 ? 4.109 9.528 -2.283 1.00 97.69 84 SER A O 1
ATOM 710 N N . ILE A 1 85 ? 5.217 11.330 -3.038 1.00 98.38 85 ILE A N 1
ATOM 711 C CA . ILE A 1 85 ? 5.301 10.881 -4.435 1.00 98.38 85 ILE A CA 1
ATOM 712 C C . ILE A 1 85 ? 6.315 9.735 -4.564 1.00 98.38 85 ILE A C 1
ATOM 714 O O . ILE A 1 85 ? 6.065 8.775 -5.289 1.00 98.38 85 ILE A O 1
ATOM 718 N N . ASP A 1 86 ? 7.415 9.797 -3.818 1.00 96.31 86 ASP A N 1
ATOM 719 C CA . ASP A 1 86 ? 8.466 8.781 -3.866 1.00 96.31 86 ASP A CA 1
ATOM 720 C C . ASP A 1 86 ? 7.984 7.458 -3.266 1.00 96.31 86 ASP A C 1
ATOM 722 O O . ASP A 1 86 ? 8.275 6.396 -3.807 1.00 96.31 86 ASP A O 1
ATOM 726 N N . ASP A 1 87 ? 7.154 7.507 -2.218 1.00 96.06 87 ASP A N 1
ATOM 727 C CA . ASP A 1 87 ? 6.509 6.312 -1.657 1.00 96.06 87 ASP A CA 1
ATOM 728 C C . ASP A 1 87 ? 5.597 5.619 -2.676 1.00 96.06 87 ASP A C 1
ATOM 730 O O . ASP A 1 87 ? 5.569 4.390 -2.750 1.00 96.06 87 ASP A O 1
ATOM 734 N N . PHE A 1 88 ? 4.883 6.398 -3.497 1.00 97.88 88 PHE A N 1
ATOM 735 C CA . PHE A 1 88 ? 4.080 5.857 -4.592 1.00 97.88 88 PHE A CA 1
ATOM 736 C C . PHE A 1 88 ? 4.954 5.114 -5.613 1.00 97.88 88 PHE A C 1
ATOM 738 O O . PHE A 1 88 ? 4.644 3.977 -5.964 1.00 97.88 88 PHE A O 1
ATOM 745 N N . TYR A 1 89 ? 6.067 5.704 -6.058 1.00 97.31 89 TYR A N 1
ATOM 746 C CA . TYR A 1 89 ? 6.966 5.029 -7.002 1.00 97.31 89 TYR A CA 1
ATOM 747 C C . TYR A 1 89 ? 7.692 3.836 -6.379 1.00 97.31 89 TYR A C 1
ATOM 749 O O . TYR A 1 89 ? 7.888 2.825 -7.051 1.00 97.31 89 TYR A O 1
ATOM 757 N N . LYS A 1 90 ? 8.035 3.912 -5.091 1.00 94.38 90 LYS A N 1
ATOM 758 C CA . LYS A 1 90 ? 8.636 2.815 -4.329 1.00 94.38 90 LYS A CA 1
ATOM 759 C C . LYS A 1 90 ? 7.707 1.598 -4.303 1.00 94.38 90 LYS A C 1
ATOM 761 O O . LYS A 1 90 ? 8.127 0.524 -4.729 1.00 94.38 90 LYS A O 1
ATOM 766 N N . VAL A 1 91 ? 6.448 1.756 -3.876 1.00 96.00 91 VAL A N 1
ATOM 767 C CA . VAL A 1 91 ? 5.496 0.627 -3.838 1.00 96.00 91 VAL A CA 1
ATOM 768 C C . VAL A 1 91 ? 5.170 0.112 -5.241 1.00 96.00 91 VAL A C 1
ATOM 770 O O . VAL A 1 91 ? 4.990 -1.090 -5.439 1.00 96.00 91 VAL A O 1
ATOM 773 N N . TYR A 1 92 ? 5.141 1.000 -6.238 1.00 97.31 92 TYR A N 1
ATOM 774 C CA . TYR A 1 92 ? 4.946 0.605 -7.629 1.00 97.31 92 TYR A CA 1
ATOM 775 C C . TYR A 1 92 ? 6.112 -0.271 -8.110 1.00 97.31 92 TYR A C 1
ATOM 777 O O . TYR A 1 92 ? 5.892 -1.349 -8.659 1.00 97.31 92 TYR A O 1
ATOM 785 N N . GLY A 1 93 ? 7.353 0.129 -7.816 1.00 95.50 93 GLY A N 1
ATOM 786 C CA . GLY A 1 93 ? 8.548 -0.676 -8.069 1.00 95.50 93 GLY A CA 1
ATOM 787 C C . GLY A 1 93 ? 8.495 -2.034 -7.366 1.00 95.50 93 GLY A C 1
ATOM 788 O O . GLY A 1 93 ? 8.746 -3.057 -7.997 1.00 95.50 93 GLY A O 1
ATOM 789 N N . TYR A 1 94 ? 8.081 -2.076 -6.097 1.00 94.56 94 TYR A N 1
ATOM 790 C CA . TYR A 1 94 ? 7.910 -3.334 -5.356 1.00 94.56 94 TYR A CA 1
ATOM 791 C C . TYR A 1 94 ? 6.850 -4.242 -5.968 1.00 94.56 94 TYR A C 1
ATOM 793 O O . TYR A 1 94 ? 7.025 -5.455 -6.002 1.00 94.56 94 TYR A O 1
ATOM 801 N N . THR A 1 95 ? 5.779 -3.662 -6.502 1.00 97.25 95 THR A N 1
ATOM 802 C CA . THR A 1 95 ? 4.732 -4.412 -7.201 1.00 97.25 95 THR A CA 1
ATOM 803 C C . THR A 1 95 ? 5.275 -5.057 -8.475 1.00 97.25 95 THR A C 1
ATOM 805 O O . THR A 1 95 ? 4.989 -6.224 -8.742 1.00 97.25 95 THR A O 1
ATOM 808 N N . CYS A 1 96 ? 6.113 -4.340 -9.229 1.00 96.06 96 CYS A N 1
ATOM 809 C CA . CYS A 1 96 ? 6.804 -4.892 -10.393 1.00 96.06 96 CYS A CA 1
ATOM 810 C C . CYS A 1 96 ? 7.809 -5.986 -10.006 1.00 96.06 96 CYS A C 1
ATOM 812 O O . CYS A 1 96 ? 7.829 -7.024 -10.662 1.00 96.0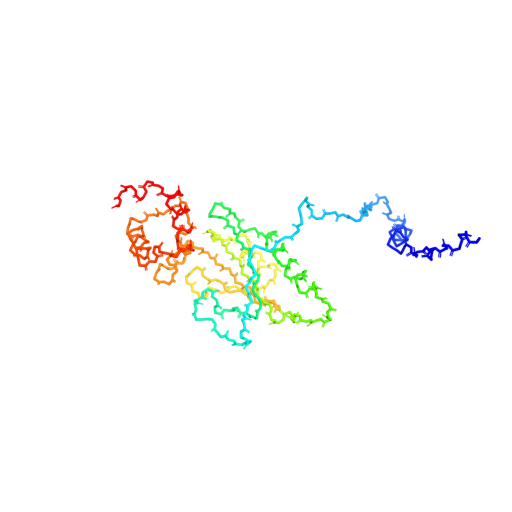6 96 CYS A O 1
ATOM 814 N N . PHE A 1 97 ? 8.588 -5.799 -8.933 1.00 94.69 97 PHE A N 1
ATOM 815 C CA . PHE A 1 97 ? 9.512 -6.830 -8.455 1.00 94.69 97 PHE A CA 1
ATOM 816 C C . PHE A 1 97 ? 8.775 -8.088 -8.009 1.00 94.69 97 PHE A C 1
ATOM 818 O O . PHE A 1 97 ? 9.119 -9.173 -8.461 1.00 94.69 97 PHE A O 1
ATOM 825 N N . TYR A 1 98 ? 7.709 -7.945 -7.222 1.00 95.81 98 TYR A N 1
ATOM 826 C CA . TYR A 1 98 ? 6.862 -9.065 -6.816 1.00 95.81 98 TYR A CA 1
ATOM 827 C C . TYR A 1 98 ? 6.271 -9.810 -8.017 1.00 95.81 98 TYR A C 1
ATOM 829 O O . TYR A 1 98 ? 6.250 -11.037 -8.043 1.00 95.81 98 TYR A O 1
ATOM 837 N N . LYS A 1 99 ? 5.826 -9.074 -9.042 1.00 96.06 99 LYS A N 1
ATOM 838 C CA . LYS A 1 99 ? 5.351 -9.665 -10.295 1.00 96.06 99 LYS A CA 1
ATOM 839 C C . LYS A 1 99 ? 6.430 -10.500 -10.992 1.00 96.06 99 LYS A C 1
ATOM 841 O O . LYS A 1 99 ? 6.114 -11.544 -11.561 1.00 96.06 99 LYS A O 1
ATOM 846 N N . SER A 1 100 ? 7.660 -9.991 -11.050 1.00 94.38 100 SER A N 1
ATOM 847 C CA . SER A 1 100 ? 8.764 -10.631 -11.773 1.00 94.38 100 SER A CA 1
ATOM 848 C C . SER A 1 100 ? 9.467 -11.725 -10.977 1.00 94.38 100 SER A C 1
ATOM 850 O O . SER A 1 100 ? 10.132 -12.559 -11.582 1.00 94.38 100 SER A O 1
ATOM 852 N N . ASP A 1 101 ? 9.315 -11.740 -9.654 1.00 92.25 101 ASP A N 1
ATOM 853 C CA . ASP A 1 101 ? 9.944 -12.702 -8.746 1.00 92.25 101 ASP A CA 1
ATOM 854 C C . ASP A 1 101 ? 9.199 -14.048 -8.758 1.00 92.25 101 ASP A C 1
ATOM 856 O O . ASP A 1 101 ? 8.595 -14.494 -7.783 1.00 92.25 101 ASP A O 1
ATOM 860 N N . THR A 1 102 ? 9.162 -14.672 -9.938 1.00 90.81 102 THR A N 1
ATOM 861 C CA . THR A 1 102 ? 8.492 -15.951 -10.184 1.00 90.81 102 THR A CA 1
ATOM 862 C C . THR A 1 102 ? 9.346 -16.828 -11.095 1.00 90.81 102 THR A C 1
ATOM 864 O O . THR A 1 102 ? 10.071 -16.339 -11.958 1.00 90.81 102 THR A O 1
ATOM 867 N N . SER A 1 103 ? 9.263 -18.148 -10.916 1.00 87.25 103 SER A N 1
ATOM 868 C CA . SER A 1 103 ? 10.076 -19.111 -11.675 1.00 87.25 103 SER A CA 1
ATOM 869 C C . SER A 1 103 ? 9.589 -19.349 -13.106 1.00 87.25 103 SER A C 1
ATOM 871 O O . SER A 1 103 ? 10.324 -19.913 -13.914 1.00 87.25 103 SER A O 1
ATOM 873 N N . GLN A 1 104 ? 8.354 -18.955 -13.420 1.00 91.75 104 GLN A N 1
ATOM 874 C CA . GLN A 1 104 ? 7.733 -19.131 -14.730 1.00 91.75 104 GLN A CA 1
ATOM 875 C C . GLN A 1 104 ? 7.276 -17.781 -15.273 1.00 91.75 104 GLN A C 1
ATOM 877 O O . GLN A 1 104 ? 6.751 -16.943 -14.532 1.00 91.75 104 GLN A O 1
ATOM 882 N N . MET A 1 105 ? 7.444 -17.591 -16.581 1.00 90.50 105 MET A N 1
ATOM 883 C CA . MET A 1 105 ? 7.075 -16.354 -17.261 1.00 90.50 105 MET A CA 1
ATOM 884 C C . MET A 1 105 ? 5.605 -16.007 -16.999 1.00 90.50 105 MET A C 1
ATOM 886 O O . MET A 1 105 ? 4.720 -16.832 -17.197 1.00 90.50 105 MET A O 1
ATOM 890 N N . ASP A 1 106 ? 5.374 -14.769 -16.560 1.00 93.69 106 ASP A N 1
ATOM 891 C CA . ASP A 1 106 ? 4.043 -14.187 -16.354 1.00 93.69 106 ASP A CA 1
ATOM 892 C C . ASP A 1 106 ? 3.108 -14.978 -15.414 1.00 93.69 106 ASP A C 1
ATOM 894 O O . ASP A 1 106 ? 1.887 -14.908 -15.526 1.00 93.69 106 ASP A O 1
ATOM 898 N N . SER A 1 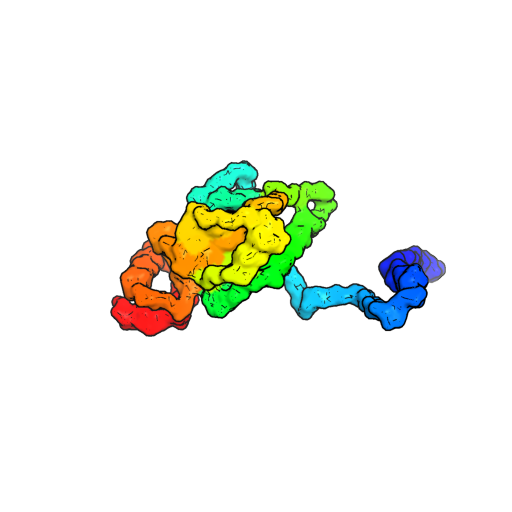107 ? 3.671 -15.695 -14.430 1.00 95.38 107 SER A N 1
ATOM 899 C CA . SER A 1 107 ? 2.883 -16.455 -13.437 1.00 95.38 107 SER A CA 1
ATOM 900 C C . SER A 1 107 ? 1.902 -15.593 -12.643 1.00 95.38 107 SER A C 1
ATOM 902 O O . SER A 1 107 ? 0.852 -16.070 -12.211 1.00 95.38 107 SER A O 1
ATOM 904 N N . ILE A 1 108 ? 2.260 -14.326 -12.427 1.00 96.44 108 ILE A N 1
ATOM 905 C CA . ILE A 1 108 ? 1.402 -13.305 -11.833 1.00 96.44 108 ILE A CA 1
ATOM 906 C C . ILE A 1 108 ? 1.127 -12.260 -12.924 1.00 96.44 108 ILE A C 1
ATOM 908 O O . ILE A 1 108 ? 1.984 -11.404 -13.182 1.00 96.44 108 ILE A O 1
ATOM 912 N N . PRO A 1 109 ? -0.042 -12.311 -13.587 1.00 96.00 109 PRO A N 1
ATOM 913 C CA . PRO A 1 109 ? -0.421 -11.297 -14.563 1.00 96.00 109 PRO A CA 1
ATOM 914 C C . PRO A 1 109 ? -0.516 -9.917 -13.907 1.00 96.00 109 PRO A C 1
ATOM 916 O O . PRO A 1 109 ? -0.977 -9.789 -12.769 1.00 96.00 109 PRO A O 1
ATOM 919 N N . ILE A 1 110 ? -0.115 -8.860 -14.618 1.00 96.50 110 ILE A N 1
ATOM 920 C CA . ILE A 1 110 ? -0.185 -7.485 -14.083 1.00 96.50 110 ILE A CA 1
ATOM 921 C C . ILE A 1 110 ? -1.642 -7.090 -13.773 1.00 96.50 110 ILE A C 1
ATOM 923 O O . ILE A 1 110 ? -1.923 -6.359 -12.822 1.00 96.50 110 ILE A O 1
ATOM 927 N N . GLU A 1 111 ? -2.592 -7.645 -14.527 1.00 95.44 111 GLU A N 1
ATOM 928 C CA . GLU A 1 111 ? -4.033 -7.457 -14.379 1.00 95.44 111 GLU A CA 1
ATOM 929 C C . GLU A 1 111 ? -4.605 -8.122 -13.120 1.00 95.44 111 GLU A C 1
ATOM 931 O O . GLU A 1 111 ? -5.749 -7.865 -12.758 1.00 95.44 111 GLU A O 1
ATOM 936 N N . GLU A 1 112 ? -3.828 -8.955 -12.433 1.00 97.06 112 GLU A N 1
ATOM 937 C CA . GLU A 1 112 ? -4.219 -9.627 -11.192 1.00 97.06 112 GLU A CA 1
ATOM 938 C C . GLU A 1 112 ? -3.666 -8.916 -9.943 1.00 97.06 112 GLU A C 1
ATOM 940 O O . GLU A 1 112 ? -3.947 -9.325 -8.813 1.00 97.06 112 GLU A O 1
ATOM 945 N N . LEU A 1 113 ? -2.927 -7.817 -10.139 1.00 98.38 113 LEU A N 1
ATOM 946 C CA . LEU A 1 113 ? -2.342 -6.997 -9.079 1.00 98.38 113 LEU A CA 1
ATOM 947 C C . LEU A 1 113 ? -3.212 -5.786 -8.742 1.00 98.38 113 LEU A C 1
ATOM 949 O O . LEU A 1 113 ? -3.892 -5.211 -9.594 1.00 98.38 113 LEU A O 1
ATOM 953 N N . THR A 1 114 ? -3.161 -5.363 -7.486 1.00 98.62 114 THR A N 1
ATOM 954 C CA . THR A 1 114 ? -3.722 -4.107 -6.972 1.00 98.62 114 THR A CA 1
ATOM 955 C C . THR A 1 114 ? -2.727 -3.492 -5.995 1.00 98.62 114 THR A C 1
ATOM 957 O O . THR A 1 114 ? -2.049 -4.217 -5.268 1.00 98.62 114 THR A O 1
ATOM 960 N N . ILE A 1 115 ? -2.634 -2.164 -5.974 1.00 98.81 115 ILE A N 1
ATOM 961 C CA . ILE A 1 115 ? -1.821 -1.429 -4.997 1.00 98.81 115 ILE A CA 1
ATOM 962 C C . ILE A 1 115 ? -2.753 -0.710 -4.027 1.00 98.81 115 ILE A C 1
ATOM 964 O O . ILE A 1 115 ? -3.676 -0.013 -4.446 1.00 98.81 115 ILE A O 1
ATOM 968 N N . THR A 1 116 ? -2.487 -0.828 -2.731 1.00 98.81 116 THR A N 1
ATOM 969 C CA . THR A 1 116 ? -3.168 -0.067 -1.681 1.00 98.81 116 THR A CA 1
ATOM 970 C C . THR A 1 116 ? -2.157 0.775 -0.912 1.00 98.81 116 THR A C 1
ATOM 972 O O . THR A 1 116 ? -1.206 0.265 -0.337 1.00 98.81 116 THR A O 1
ATOM 975 N N . LEU A 1 117 ? -2.386 2.079 -0.859 1.00 98.69 117 LEU A N 1
ATOM 976 C CA . LEU A 1 117 ? -1.606 3.017 -0.062 1.00 98.69 117 LEU A CA 1
ATOM 977 C C . LEU A 1 117 ? -2.441 3.463 1.133 1.00 98.69 117 LEU A C 1
ATOM 979 O O . LEU A 1 117 ? -3.534 3.998 0.949 1.00 98.69 117 LEU A O 1
ATOM 983 N N . VAL A 1 118 ? -1.941 3.277 2.350 1.00 98.50 118 VAL A N 1
ATOM 984 C CA . VAL A 1 118 ? -2.650 3.656 3.579 1.00 98.50 118 VAL A CA 1
ATOM 985 C C . VAL A 1 118 ? -1.904 4.789 4.273 1.00 98.50 118 VAL A C 1
ATOM 987 O O . VAL A 1 118 ? -0.707 4.694 4.527 1.00 98.50 118 VAL A O 1
ATOM 990 N N . THR A 1 119 ? -2.607 5.878 4.582 1.00 98.06 119 THR A N 1
ATOM 991 C CA . THR A 1 119 ? -2.022 7.061 5.223 1.00 98.06 119 THR A CA 1
ATOM 992 C C . THR A 1 119 ? -2.986 7.713 6.207 1.00 98.06 119 THR A C 1
ATOM 994 O O . THR A 1 119 ? -4.203 7.672 6.027 1.00 98.06 119 THR A O 1
ATOM 997 N N . GLY A 1 120 ? -2.445 8.352 7.247 1.00 95.75 120 GLY A N 1
ATOM 998 C CA . GLY A 1 120 ? -3.243 9.103 8.214 1.00 95.75 120 GLY A CA 1
ATOM 999 C C . GLY A 1 120 ? -3.883 10.363 7.629 1.00 95.75 120 GLY A C 1
ATOM 1000 O O . GLY A 1 120 ? -5.051 10.652 7.885 1.00 95.75 120 GLY A O 1
ATOM 1001 N N . LYS A 1 121 ? -3.127 11.131 6.836 1.00 94.44 121 LYS A N 1
ATOM 1002 C CA . LYS A 1 121 ? -3.524 12.465 6.354 1.00 94.44 121 LYS A CA 1
ATOM 1003 C C . LYS A 1 121 ? -3.682 12.474 4.837 1.00 94.44 121 LYS A C 1
ATOM 1005 O O . LYS A 1 121 ? -2.921 11.832 4.123 1.00 94.44 121 LYS A O 1
ATOM 1010 N N . TYR A 1 122 ? -4.634 13.260 4.332 1.00 97.19 122 TYR A N 1
ATOM 1011 C CA . TYR A 1 122 ? -4.890 13.355 2.893 1.00 97.19 122 TYR A CA 1
ATOM 1012 C C . TYR A 1 122 ? -3.639 13.841 2.120 1.00 97.19 122 TYR A C 1
ATOM 1014 O O . TYR A 1 122 ? -3.187 14.979 2.324 1.00 97.19 122 TYR A O 1
ATOM 1022 N N . PRO A 1 123 ? -3.075 13.037 1.196 1.00 97.81 123 PRO A N 1
ATOM 1023 C CA . PRO A 1 123 ? -1.763 13.299 0.609 1.00 97.81 123 PRO A CA 1
ATOM 1024 C C . PRO A 1 123 ? -1.867 14.249 -0.595 1.00 97.81 123 PRO A C 1
ATOM 1026 O O . PRO A 1 123 ? -1.760 13.853 -1.754 1.00 97.81 123 PRO A O 1
ATOM 1029 N N . ARG A 1 124 ? -2.087 15.545 -0.329 1.00 98.19 124 ARG A N 1
ATOM 1030 C CA . ARG A 1 124 ? -2.376 16.567 -1.364 1.00 98.19 124 ARG A CA 1
ATOM 1031 C C . ARG A 1 124 ? -1.382 16.591 -2.534 1.00 98.19 124 ARG A C 1
ATOM 1033 O O . ARG A 1 124 ? -1.819 16.700 -3.677 1.00 98.19 124 ARG A O 1
ATOM 1040 N N . LYS A 1 125 ? -0.074 16.487 -2.264 1.00 98.38 125 LYS A N 1
ATOM 1041 C CA . LYS A 1 125 ? 0.977 16.523 -3.295 1.00 98.38 125 LYS A CA 1
ATOM 1042 C C . LYS A 1 125 ? 0.921 15.287 -4.190 1.00 98.38 125 LYS A C 1
ATOM 1044 O O . LYS A 1 125 ? 0.919 15.442 -5.407 1.00 98.38 125 LYS A O 1
ATOM 1049 N N . LEU A 1 126 ? 0.783 14.093 -3.607 1.00 98.56 126 LEU A N 1
ATOM 1050 C CA . LEU A 1 126 ? 0.600 12.861 -4.376 1.00 98.56 126 LEU A CA 1
ATOM 1051 C C . LEU A 1 126 ? -0.683 12.922 -5.212 1.00 98.56 126 LEU A C 1
ATOM 1053 O O . LEU A 1 126 ? -0.647 12.688 -6.413 1.00 98.56 126 LEU A O 1
ATOM 1057 N N . MET A 1 127 ? -1.809 13.323 -4.619 1.00 98.44 127 MET A N 1
ATOM 1058 C CA . MET A 1 127 ? -3.087 13.433 -5.335 1.00 98.44 127 MET A CA 1
ATOM 1059 C C . MET A 1 127 ? -3.011 14.401 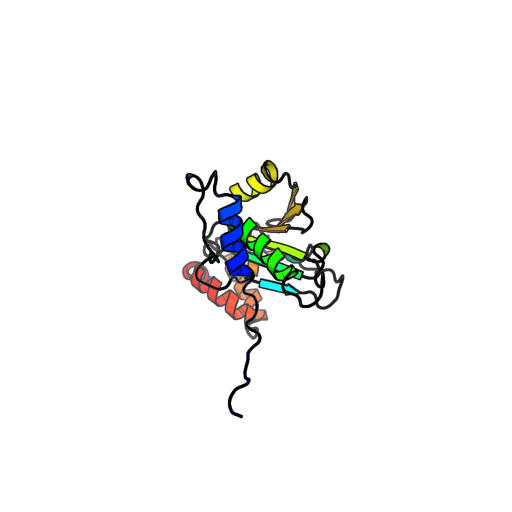-6.520 1.00 98.44 127 MET A C 1
ATOM 1061 O O . MET A 1 127 ? -3.592 14.141 -7.573 1.00 98.44 127 MET A O 1
ATOM 1065 N N . HIS A 1 128 ? -2.295 15.516 -6.356 1.00 98.56 128 HIS A N 1
ATOM 1066 C CA . HIS A 1 128 ? -2.025 16.443 -7.448 1.00 98.56 128 HIS A CA 1
ATOM 1067 C C . HIS A 1 128 ? -1.161 15.785 -8.529 1.00 98.56 128 HIS A C 1
ATOM 1069 O O . HIS A 1 128 ? -1.543 15.819 -9.693 1.00 98.56 128 HIS A O 1
ATOM 1075 N N . HIS A 1 129 ? -0.057 15.134 -8.150 1.00 98.62 129 HIS A N 1
ATOM 1076 C CA . HIS A 1 129 ? 0.842 14.429 -9.071 1.00 98.62 129 HIS A CA 1
ATOM 1077 C C . HIS A 1 129 ? 0.116 13.380 -9.920 1.00 98.62 129 HIS A C 1
ATOM 1079 O O . HIS A 1 129 ? 0.219 13.402 -11.147 1.00 98.62 129 HIS A O 1
ATOM 1085 N N . LEU A 1 130 ? -0.695 12.525 -9.289 1.00 98.56 130 LEU A N 1
ATOM 1086 C CA . LEU A 1 130 ? -1.483 11.496 -9.976 1.00 98.56 130 LEU A CA 1
ATOM 1087 C C . LEU A 1 130 ? -2.421 12.112 -11.027 1.00 98.56 130 LEU A C 1
ATOM 1089 O O . LEU A 1 130 ? -2.518 11.607 -12.142 1.00 98.56 130 LEU A O 1
ATOM 1093 N N . LYS A 1 131 ? -3.077 13.231 -10.699 1.00 98.44 131 LYS A N 1
ATOM 1094 C CA . LYS A 1 131 ? -4.031 13.898 -11.599 1.00 98.44 131 LYS A CA 1
ATOM 1095 C C . LYS A 1 131 ? -3.366 14.699 -12.713 1.00 98.44 131 LYS A C 1
ATOM 1097 O O . LYS A 1 131 ? -3.874 14.711 -13.827 1.00 98.44 131 LYS A O 1
ATOM 1102 N N . THR A 1 132 ? -2.286 15.421 -12.423 1.00 98.12 132 THR A N 1
ATOM 1103 C CA . THR A 1 132 ? -1.735 16.416 -13.359 1.00 98.12 132 THR A CA 1
ATOM 1104 C C . THR A 1 132 ? -0.539 15.901 -14.139 1.00 98.12 132 THR A C 1
ATOM 1106 O O . THR A 1 132 ? -0.422 16.199 -15.327 1.00 98.12 132 THR A O 1
ATOM 1109 N N . LYS A 1 133 ? 0.333 15.113 -13.501 1.00 98.06 133 LYS A N 1
ATOM 1110 C CA . LYS A 1 133 ? 1.536 14.559 -14.132 1.00 98.06 133 LYS A CA 1
ATOM 1111 C C . LYS A 1 133 ? 1.243 13.219 -14.791 1.00 98.06 133 LYS A C 1
ATOM 1113 O O . LYS A 1 133 ? 1.522 13.070 -15.974 1.00 98.06 133 LYS A O 1
ATOM 1118 N N . LEU A 1 134 ? 0.611 12.295 -14.063 1.00 97.69 134 LEU A N 1
ATOM 1119 C CA . LEU A 1 134 ? 0.253 10.973 -14.601 1.00 97.69 134 LEU A CA 1
ATOM 1120 C C . LEU A 1 134 ? -1.087 10.957 -15.346 1.00 97.69 134 LEU A C 1
ATOM 1122 O O . LEU A 1 134 ? -1.383 9.999 -16.052 1.00 97.69 134 LEU A O 1
ATOM 1126 N N . ARG A 1 135 ? -1.891 12.022 -15.218 1.00 98.12 135 ARG A N 1
ATOM 1127 C CA . ARG A 1 135 ? -3.221 12.144 -15.846 1.00 98.12 135 ARG A CA 1
ATOM 1128 C C . ARG A 1 135 ? -4.182 11.007 -15.475 1.00 98.12 135 ARG A C 1
ATOM 1130 O O . ARG A 1 135 ? -5.120 10.714 -16.214 1.00 98.12 135 ARG A O 1
ATOM 1137 N N . TYR A 1 136 ? -3.985 10.392 -14.311 1.00 98.50 136 TYR A N 1
ATOM 1138 C CA . TYR A 1 136 ? -4.918 9.416 -13.768 1.00 98.50 136 TYR A CA 1
ATOM 1139 C C . TYR A 1 136 ? -6.174 10.103 -13.231 1.00 98.50 136 TYR A C 1
ATOM 1141 O O . TYR A 1 136 ? -6.152 11.227 -12.719 1.00 98.50 136 TYR A O 1
ATOM 1149 N N . GLN A 1 137 ? -7.291 9.386 -13.289 1.00 98.19 137 GLN A N 1
ATOM 1150 C CA . GLN A 1 137 ? -8.516 9.789 -12.616 1.00 98.19 137 GLN A CA 1
ATOM 1151 C C . GLN A 1 137 ? -8.448 9.338 -11.160 1.00 98.19 137 GLN A C 1
ATOM 1153 O O . GLN A 1 137 ? -8.275 8.155 -10.888 1.00 98.19 137 GLN A O 1
ATOM 1158 N N . VAL A 1 138 ? -8.641 10.270 -10.227 1.00 98.25 138 VAL A N 1
ATOM 1159 C CA . VAL A 1 138 ? -8.782 9.957 -8.799 1.00 98.25 138 VAL A CA 1
ATOM 1160 C C . VAL A 1 138 ? -10.207 10.275 -8.374 1.00 98.25 138 VAL A C 1
ATOM 1162 O O . VAL A 1 138 ? -10.615 11.441 -8.401 1.00 98.25 138 VAL A O 1
ATOM 1165 N N . LYS A 1 139 ? -10.955 9.249 -7.973 1.00 98.12 139 LYS A N 1
ATOM 1166 C CA . LYS A 1 139 ? -12.351 9.351 -7.539 1.00 98.12 139 LYS A CA 1
ATOM 1167 C C . LYS A 1 139 ? -12.465 8.942 -6.078 1.00 98.12 139 LYS A C 1
ATOM 1169 O O . LYS A 1 139 ? -11.935 7.910 -5.679 1.00 98.12 139 LYS A O 1
ATOM 1174 N N . LYS A 1 140 ? -13.176 9.741 -5.284 1.00 98.31 140 LYS A N 1
ATOM 1175 C CA . LYS A 1 140 ? -13.568 9.347 -3.929 1.00 98.31 140 LYS A CA 1
ATOM 1176 C C . LYS A 1 140 ? -14.659 8.285 -4.054 1.00 98.31 140 LYS A C 1
ATOM 1178 O O . LYS A 1 140 ? -15.755 8.603 -4.502 1.00 98.31 140 LYS A O 1
ATOM 1183 N N . ALA A 1 141 ? -14.327 7.039 -3.737 1.00 97.81 141 ALA A N 1
ATOM 1184 C CA . ALA A 1 141 ? -15.265 5.924 -3.796 1.00 97.81 141 ALA A CA 1
ATOM 1185 C C . ALA A 1 141 ? -16.173 5.926 -2.562 1.00 97.81 141 ALA A C 1
ATOM 1187 O O . ALA A 1 141 ? -17.385 5.790 -2.681 1.00 97.81 141 ALA A O 1
ATOM 1188 N N . GLU A 1 142 ? -15.579 6.148 -1.388 1.00 97.62 142 GLU A N 1
ATOM 1189 C CA . GLU A 1 142 ? -16.255 6.244 -0.092 1.00 97.62 142 GLU A CA 1
ATOM 1190 C C . GLU A 1 142 ? -15.493 7.219 0.821 1.00 97.62 142 GLU A C 1
ATOM 1192 O O . GLU A 1 142 ? -14.442 7.756 0.452 1.00 97.62 142 GLU A O 1
ATOM 1197 N N . SER A 1 143 ? -16.005 7.481 2.027 1.00 97.94 143 SER A N 1
ATOM 1198 C CA . SER A 1 143 ? -15.281 8.307 2.998 1.00 97.94 143 SER A CA 1
ATOM 1199 C C . SER A 1 143 ? -13.922 7.688 3.318 1.00 97.94 143 SER A C 1
ATOM 1201 O O . SER A 1 143 ? -13.857 6.531 3.717 1.00 97.94 143 SER A O 1
ATOM 1203 N N . GLY A 1 144 ? -12.844 8.443 3.088 1.00 98.06 144 GLY A N 1
ATOM 1204 C CA . GLY A 1 144 ? -11.468 7.981 3.256 1.00 98.06 144 GLY A CA 1
ATOM 1205 C C . GLY A 1 144 ? -10.976 6.948 2.243 1.00 98.06 144 GLY A C 1
ATOM 1206 O O . GLY A 1 144 ? -9.858 6.478 2.401 1.00 98.06 144 GLY A O 1
ATOM 1207 N N . ILE A 1 145 ? -11.742 6.601 1.201 1.00 98.75 145 ILE A N 1
ATOM 1208 C CA . ILE A 1 145 ? -11.316 5.645 0.167 1.00 98.75 145 ILE A CA 1
ATOM 1209 C C . ILE A 1 145 ? -11.335 6.317 -1.202 1.00 98.75 145 ILE A C 1
ATOM 1211 O O . ILE A 1 145 ? -12.378 6.754 -1.693 1.00 98.75 145 ILE A O 1
ATOM 1215 N N . TYR A 1 146 ? -10.173 6.345 -1.844 1.00 98.81 146 TYR A N 1
ATOM 1216 C CA . TYR A 1 146 ? -9.963 6.951 -3.150 1.00 98.81 146 TYR A CA 1
ATOM 1217 C C . TYR A 1 146 ? -9.466 5.898 -4.133 1.00 98.81 146 TYR A C 1
ATOM 1219 O O . TYR A 1 146 ? -8.458 5.242 -3.881 1.00 98.81 146 TYR A O 1
ATOM 1227 N N . TYR A 1 147 ? -10.156 5.747 -5.258 1.00 98.75 147 TYR A N 1
ATOM 1228 C CA . TYR A 1 147 ? -9.708 4.905 -6.362 1.00 98.75 147 TYR A CA 1
ATOM 1229 C C . TYR A 1 147 ? -8.987 5.749 -7.398 1.00 98.75 147 TYR A C 1
ATOM 1231 O O . TYR A 1 147 ? -9.451 6.828 -7.778 1.00 98.75 147 TYR A O 1
ATOM 1239 N N . VAL A 1 148 ? -7.853 5.236 -7.851 1.00 98.50 148 VAL A N 1
ATOM 1240 C CA . VAL A 1 148 ? -7.007 5.830 -8.876 1.00 98.50 148 VAL A CA 1
ATOM 1241 C C . VAL A 1 148 ? -7.037 4.895 -10.082 1.00 98.50 148 VAL A C 1
ATOM 1243 O O . VAL A 1 148 ? -6.661 3.727 -9.995 1.00 98.50 148 VAL A O 1
ATOM 1246 N N . THR A 1 149 ? -7.536 5.406 -11.203 1.00 96.31 149 THR A N 1
ATOM 1247 C CA . THR A 1 149 ? -7.734 4.653 -12.448 1.00 96.31 149 THR A CA 1
ATOM 1248 C C . THR A 1 149 ? -7.062 5.365 -13.615 1.00 96.31 149 THR A C 1
ATOM 1250 O O . THR A 1 149 ? -7.081 6.595 -13.678 1.00 96.31 149 THR A O 1
ATOM 1253 N N . GLY A 1 150 ? -6.522 4.603 -14.562 1.00 94.69 150 GLY A N 1
ATOM 1254 C CA . GLY A 1 150 ? -5.723 5.111 -15.684 1.00 94.69 150 GLY A CA 1
ATOM 1255 C C . GLY A 1 150 ? -4.427 4.324 -15.882 1.00 94.69 150 GLY A C 1
ATOM 1256 O O . GLY A 1 150 ? -3.823 4.413 -16.944 1.00 94.69 150 GLY A O 1
ATOM 1257 N N . ASP A 1 151 ? -4.054 3.521 -14.886 1.00 95.44 151 ASP A N 1
ATOM 1258 C CA . ASP A 1 151 ? -2.968 2.551 -14.956 1.00 95.44 151 ASP A CA 1
ATOM 1259 C C . ASP A 1 151 ? -3.481 1.116 -15.202 1.00 95.44 151 ASP A C 1
ATOM 1261 O O . ASP A 1 151 ? -4.673 0.836 -15.027 1.00 95.44 151 ASP A O 1
ATOM 1265 N N . LYS A 1 152 ? -2.583 0.196 -15.586 1.00 94.94 152 LYS A N 1
ATOM 1266 C CA . LYS A 1 152 ? -2.871 -1.247 -15.705 1.00 94.94 152 LYS A CA 1
ATOM 1267 C C . LYS A 1 152 ? -3.142 -1.890 -14.340 1.00 94.94 152 LYS A C 1
ATOM 1269 O O . LYS A 1 152 ? -3.935 -2.837 -14.246 1.00 94.94 152 LYS A O 1
ATOM 1274 N N . ILE A 1 153 ? -2.509 -1.363 -13.291 1.00 97.94 153 ILE A N 1
ATOM 1275 C CA . ILE A 1 153 ? -2.708 -1.761 -11.900 1.00 97.94 153 ILE A CA 1
ATOM 1276 C C . ILE A 1 153 ? -3.681 -0.770 -11.236 1.00 97.94 153 ILE A C 1
ATOM 1278 O O . ILE A 1 153 ? -3.354 0.404 -11.069 1.00 97.94 153 ILE A O 1
ATOM 1282 N N . PRO A 1 154 ? -4.884 -1.203 -10.819 1.00 97.06 154 PRO A N 1
ATOM 1283 C CA . PRO A 1 154 ? -5.765 -0.411 -9.987 1.00 97.06 154 PRO A CA 1
ATOM 1284 C C . PRO A 1 154 ? -5.069 -0.050 -8.688 1.00 97.06 154 PRO A C 1
ATOM 1286 O O . PRO A 1 154 ? -4.463 -0.898 -8.026 1.00 97.06 154 PRO A O 1
ATOM 1289 N N . ILE A 1 155 ? -5.193 1.218 -8.321 1.00 98.69 155 ILE A N 1
ATOM 1290 C CA . ILE A 1 155 ? -4.583 1.760 -7.119 1.00 98.69 155 ILE A CA 1
ATOM 1291 C C . ILE A 1 155 ? -5.688 2.308 -6.217 1.00 98.69 155 ILE A C 1
ATOM 1293 O O . ILE A 1 155 ? -6.620 2.986 -6.661 1.00 98.69 155 ILE A O 1
ATOM 1297 N N . GLN A 1 156 ? -5.565 2.030 -4.929 1.00 98.69 156 GLN A N 1
ATOM 1298 C CA . GLN A 1 156 ? -6.407 2.559 -3.871 1.00 98.69 156 GLN A CA 1
ATOM 1299 C C . GLN A 1 156 ? -5.563 3.390 -2.915 1.00 98.69 156 GLN A C 1
ATOM 1301 O O . GLN A 1 156 ? -4.474 2.981 -2.521 1.00 98.69 156 GLN A O 1
ATOM 1306 N N . ILE A 1 157 ? -6.089 4.537 -2.497 1.00 98.81 157 ILE A N 1
ATOM 1307 C CA . ILE A 1 157 ? -5.532 5.326 -1.399 1.00 98.81 157 ILE A CA 1
ATOM 1308 C C . ILE A 1 157 ? -6.566 5.368 -0.278 1.00 98.81 157 ILE A C 1
ATOM 1310 O O . ILE A 1 157 ? -7.706 5.789 -0.489 1.00 98.81 157 ILE A O 1
ATOM 1314 N N . ILE A 1 158 ? -6.161 4.926 0.908 1.00 98.75 158 ILE A N 1
ATOM 1315 C CA . ILE A 1 158 ? -6.958 4.943 2.129 1.00 98.75 158 ILE A CA 1
ATOM 1316 C C . ILE A 1 158 ? -6.422 6.049 3.037 1.00 98.75 158 ILE A C 1
ATOM 1318 O O . ILE A 1 158 ? -5.267 6.009 3.457 1.00 98.75 158 ILE A O 1
ATOM 1322 N N . VAL A 1 159 ? -7.273 7.022 3.352 1.00 98.25 159 VAL A N 1
ATOM 1323 C CA . VAL A 1 159 ? -6.991 8.102 4.303 1.00 98.25 159 VAL A CA 1
ATOM 1324 C C . VAL A 1 159 ? -7.718 7.781 5.603 1.00 98.25 159 VAL A C 1
ATOM 1326 O O . VAL A 1 159 ? -8.928 7.992 5.707 1.00 98.25 159 VAL A O 1
ATOM 1329 N N . THR A 1 160 ? -7.000 7.239 6.589 1.00 96.62 160 THR A N 1
ATOM 1330 C CA . THR A 1 160 ? -7.622 6.614 7.770 1.00 96.62 160 THR A CA 1
ATOM 1331 C C . THR A 1 160 ? -8.455 7.596 8.588 1.00 96.62 160 THR A C 1
ATOM 1333 O O . THR A 1 160 ? -9.563 7.250 8.994 1.00 96.62 160 THR A O 1
ATOM 1336 N N . LYS A 1 161 ? -8.011 8.852 8.733 1.00 94.06 161 LYS A N 1
ATOM 1337 C CA . LYS A 1 161 ? -8.765 9.901 9.447 1.00 94.06 161 LYS A CA 1
ATOM 1338 C C . LYS A 1 161 ? -10.134 10.197 8.834 1.00 94.06 161 LYS A C 1
ATOM 1340 O O . LYS A 1 161 ? -11.073 10.532 9.554 1.00 94.06 161 LYS A O 1
ATOM 1345 N N . GLU A 1 162 ? -10.270 10.038 7.522 1.00 96.31 162 GLU A N 1
ATOM 1346 C CA . GLU A 1 162 ? -11.513 10.305 6.797 1.00 96.31 162 GLU A CA 1
ATOM 1347 C C . GLU A 1 162 ? -12.467 9.104 6.763 1.00 96.31 162 GLU A C 1
ATOM 1349 O O . GLU A 1 162 ? -13.603 9.246 6.310 1.00 96.31 162 GLU A O 1
ATOM 1354 N N . LEU A 1 163 ? -12.047 7.922 7.223 1.00 97.25 163 LEU A N 1
ATOM 1355 C CA . LEU A 1 163 ? -12.917 6.749 7.290 1.00 97.25 163 LEU A CA 1
ATOM 1356 C C . LEU A 1 163 ? -14.075 6.978 8.276 1.00 97.25 163 LEU A C 1
ATOM 1358 O O . LEU A 1 163 ? -13.945 7.699 9.267 1.00 97.25 163 LEU A O 1
ATOM 1362 N N . THR A 1 164 ? -15.212 6.334 8.030 1.00 95.88 164 THR A N 1
ATOM 1363 C CA . THR A 1 164 ? -16.333 6.294 8.982 1.00 95.88 164 THR A CA 1
ATOM 1364 C C . THR A 1 164 ? -16.119 5.197 10.021 1.00 95.88 164 THR A C 1
ATOM 1366 O O . THR A 1 164 ? -15.739 4.087 9.648 1.00 95.88 164 THR A O 1
ATOM 1369 N N . GLU A 1 165 ? -16.455 5.450 11.286 1.00 94.31 165 GLU A N 1
ATOM 1370 C CA . GLU A 1 165 ? -16.387 4.436 12.355 1.00 94.31 165 GLU A CA 1
ATOM 1371 C C . GLU A 1 165 ? -17.318 3.250 12.110 1.00 94.31 165 GLU A C 1
ATOM 1373 O O . GLU A 1 165 ? -16.902 2.112 12.300 1.00 94.31 165 GLU A O 1
ATOM 1378 N N . ALA A 1 166 ? -18.535 3.512 11.616 1.00 94.31 166 ALA A N 1
ATOM 1379 C CA . ALA A 1 166 ? -19.542 2.483 11.350 1.00 94.31 166 ALA A CA 1
ATOM 1380 C C . ALA A 1 166 ? -19.004 1.356 10.454 1.00 94.31 166 ALA A C 1
ATOM 1382 O O . ALA A 1 166 ? -19.252 0.180 10.699 1.00 94.31 166 ALA A O 1
ATOM 1383 N N . GLU A 1 167 ? -18.210 1.719 9.445 1.00 95.31 167 GLU A N 1
ATOM 1384 C CA . GLU A 1 167 ? -17.568 0.749 8.565 1.00 95.31 167 GLU A CA 1
ATOM 1385 C C . GLU A 1 167 ? -16.154 0.383 9.018 1.00 95.31 167 GLU A C 1
ATOM 1387 O O . GLU A 1 167 ? -15.736 -0.744 8.806 1.00 95.31 167 GLU A O 1
ATOM 1392 N N . ASN A 1 168 ? -15.360 1.278 9.605 1.00 96.81 168 ASN A N 1
ATOM 1393 C CA . ASN A 1 168 ? -13.911 1.071 9.743 1.00 96.81 168 ASN A CA 1
ATOM 1394 C C . ASN A 1 168 ? -13.343 1.505 11.099 1.00 96.81 168 ASN A C 1
ATOM 1396 O O . ASN A 1 168 ? -12.228 2.021 11.136 1.00 96.81 168 ASN A O 1
ATOM 1400 N N . LEU A 1 169 ? -14.074 1.267 12.195 1.00 96.00 169 LEU A N 1
ATOM 1401 C CA . LEU A 1 169 ? -13.682 1.626 13.566 1.00 96.00 169 LEU A CA 1
ATOM 1402 C C . LEU A 1 169 ? -12.187 1.395 13.850 1.00 96.00 169 LEU A C 1
ATOM 1404 O O . LEU A 1 169 ? -11.451 2.350 14.057 1.00 96.00 169 LEU A O 1
ATOM 1408 N N . TRP A 1 170 ? -11.716 0.149 13.768 1.00 96.44 170 TRP A N 1
ATOM 1409 C CA . TRP A 1 170 ? -10.332 -0.208 14.103 1.00 96.44 170 TRP A CA 1
ATOM 1410 C C . TRP A 1 170 ? -9.277 0.511 13.254 1.00 96.44 170 TRP A C 1
ATOM 1412 O O . TRP A 1 170 ? -8.288 1.004 13.788 1.00 96.44 170 TRP A O 1
ATOM 1422 N N . LEU A 1 171 ? -9.485 0.602 11.936 1.00 96.19 171 LEU A N 1
ATOM 1423 C CA . LEU A 1 171 ? -8.520 1.239 11.035 1.00 96.19 171 LEU A CA 1
ATOM 1424 C C . LEU A 1 171 ? -8.531 2.768 11.170 1.00 96.19 171 LEU A C 1
ATOM 1426 O O . LEU A 1 171 ? -7.477 3.393 11.091 1.00 96.19 171 LEU A O 1
ATOM 1430 N N . LYS A 1 172 ? -9.705 3.373 11.390 1.00 95.38 172 LYS A N 1
ATOM 1431 C CA . LYS A 1 172 ? -9.832 4.810 11.671 1.00 95.38 172 LYS A CA 1
ATOM 1432 C C . LYS A 1 172 ? -9.135 5.169 12.985 1.00 95.38 172 LYS A C 1
ATOM 1434 O O . LYS A 1 172 ? -8.447 6.184 13.049 1.00 95.38 172 LYS A O 1
ATOM 1439 N N . SER A 1 173 ? -9.291 4.324 14.002 1.00 95.00 173 SER A N 1
ATOM 1440 C CA . SER A 1 173 ? -8.739 4.539 15.341 1.00 95.00 173 SER A CA 1
ATOM 1441 C C . SER A 1 173 ? -7.255 4.203 15.469 1.00 95.00 173 SER A C 1
ATOM 1443 O O . SER A 1 173 ? -6.671 4.461 16.518 1.00 95.00 173 SER A O 1
ATOM 1445 N N . LEU A 1 174 ? -6.615 3.685 14.414 1.00 93.81 174 LEU A N 1
ATOM 1446 C CA . LEU A 1 174 ? -5.165 3.517 14.346 1.00 93.81 174 LEU A CA 1
ATOM 1447 C C . LEU A 1 174 ? -4.484 4.888 14.168 1.00 93.81 174 LEU A C 1
ATOM 1449 O O . LEU A 1 174 ? -3.998 5.245 13.096 1.00 93.81 174 LEU A O 1
ATOM 1453 N N . THR A 1 175 ? -4.516 5.692 15.228 1.00 92.50 175 THR A N 1
ATOM 1454 C CA . THR A 1 175 ? -4.054 7.080 15.279 1.00 92.50 175 THR A CA 1
ATOM 1455 C C . THR A 1 175 ? -3.481 7.413 16.659 1.00 92.50 175 THR A C 1
ATOM 1457 O O . THR A 1 175 ? -3.683 6.672 17.616 1.00 92.50 175 THR A O 1
ATOM 1460 N N . ASN A 1 176 ? -2.760 8.526 16.758 1.00 90.31 176 ASN A N 1
ATOM 1461 C CA . ASN A 1 176 ? -2.270 9.130 18.001 1.00 90.31 176 ASN A CA 1
ATOM 1462 C C . ASN A 1 176 ? -3.093 10.362 18.430 1.00 90.31 176 ASN A C 1
ATOM 1464 O O . ASN A 1 176 ? -2.700 11.076 19.347 1.00 90.31 176 ASN A O 1
ATOM 1468 N N . GLU A 1 177 ? -4.170 10.662 17.703 1.00 88.44 177 GLU A N 1
ATOM 1469 C CA . GLU A 1 177 ? -5.024 11.834 17.899 1.00 88.44 177 GLU A CA 1
ATOM 1470 C C . GLU A 1 177 ? -6.493 11.383 17.973 1.00 88.44 177 GLU A C 1
ATOM 1472 O O . GLU A 1 177 ? -7.320 11.782 17.157 1.00 88.44 177 GLU A O 1
ATOM 1477 N N . LEU A 1 178 ? -6.825 10.476 18.897 1.00 89.94 178 LEU A N 1
ATOM 1478 C CA . LEU A 1 178 ? -8.209 10.043 19.107 1.00 89.94 178 LEU A CA 1
ATOM 1479 C C . LEU A 1 178 ? -9.018 11.195 19.731 1.00 89.94 178 LEU A C 1
ATOM 1481 O O . LEU A 1 178 ? -8.785 11.590 20.871 1.00 89.94 178 LEU A O 1
ATOM 1485 N N . GLU A 1 179 ? -9.940 11.778 18.963 1.00 78.38 179 GLU A N 1
ATOM 1486 C CA . GLU A 1 179 ? -10.606 13.035 19.343 1.00 78.38 179 GLU A CA 1
ATOM 1487 C C . GLU A 1 179 ? -11.793 12.831 20.303 1.00 78.38 179 GLU A C 1
ATOM 1489 O O . GLU A 1 179 ? -11.991 13.640 21.211 1.00 78.38 179 GLU A O 1
ATOM 1494 N N . GLN A 1 180 ? -12.573 11.759 20.123 1.00 81.12 180 GLN A N 1
ATOM 1495 C CA . GLN A 1 180 ? -13.866 11.555 20.788 1.00 81.12 180 GLN A CA 1
ATOM 1496 C C . GLN A 1 180 ? -13.804 10.429 21.829 1.00 81.12 180 GLN A C 1
ATOM 1498 O O . GLN A 1 180 ? -13.391 9.311 21.516 1.00 81.12 180 GLN A O 1
ATOM 1503 N N . ASN A 1 181 ? -14.284 10.703 23.046 1.00 82.25 181 ASN A N 1
ATOM 1504 C CA . ASN A 1 181 ? -14.346 9.707 24.124 1.00 82.25 181 ASN A CA 1
ATOM 1505 C C . ASN A 1 181 ? -15.327 8.567 23.769 1.00 82.25 181 ASN A C 1
ATOM 1507 O O . ASN A 1 181 ? -15.025 7.401 24.004 1.00 82.25 181 ASN A O 1
ATOM 1511 N N . GLU A 1 182 ? -16.412 8.871 23.044 1.00 88.88 182 GLU A N 1
ATOM 1512 C CA . GLU A 1 182 ? -17.340 7.869 22.489 1.00 88.88 182 GLU A CA 1
ATOM 1513 C C . GLU A 1 182 ? -16.642 6.837 21.579 1.00 88.88 182 GLU A C 1
ATOM 1515 O O . GLU A 1 182 ? -17.027 5.668 21.538 1.00 88.88 182 GLU A O 1
ATOM 1520 N N . THR A 1 183 ? -15.602 7.232 20.834 1.00 91.50 183 THR A N 1
ATOM 1521 C CA . THR A 1 183 ? -14.829 6.294 20.005 1.00 91.50 183 THR A CA 1
ATOM 1522 C C . THR A 1 183 ? -14.031 5.325 20.877 1.00 91.50 183 THR A C 1
ATOM 1524 O O . THR A 1 183 ? -13.933 4.144 20.540 1.00 91.50 183 THR A O 1
ATOM 1527 N N . ALA A 1 184 ? -13.471 5.798 21.996 1.00 91.56 184 ALA A N 1
ATOM 1528 C CA . ALA A 1 184 ? -12.758 4.953 22.954 1.00 91.56 184 ALA A CA 1
ATOM 1529 C C . ALA A 1 184 ? -13.707 3.943 23.619 1.00 91.56 184 ALA A C 1
ATOM 1531 O O . ALA A 1 184 ? -13.380 2.757 23.676 1.00 91.56 184 ALA A O 1
ATOM 1532 N N . GLU A 1 185 ? -14.910 4.373 24.012 1.00 92.69 185 GLU A N 1
ATOM 1533 C CA . GLU A 1 185 ? -15.967 3.492 24.531 1.00 92.69 185 GLU A CA 1
ATOM 1534 C C . GLU A 1 185 ? -16.340 2.393 23.528 1.00 92.69 185 GLU A C 1
ATOM 1536 O O . GLU A 1 185 ? -16.308 1.209 23.865 1.00 92.69 185 GLU A O 1
ATOM 1541 N N . LYS A 1 186 ? -16.603 2.753 22.263 1.00 94.38 186 LYS A N 1
ATOM 1542 C CA . LYS A 1 186 ? -16.906 1.775 21.199 1.00 94.38 186 LYS A CA 1
ATOM 1543 C C . LYS A 1 186 ? -15.767 0.779 20.984 1.00 94.38 186 LYS A C 1
ATOM 1545 O O . LYS A 1 186 ? -16.021 -0.400 20.744 1.00 94.38 186 LYS A O 1
ATOM 1550 N N . LEU A 1 187 ? -14.511 1.231 21.051 1.00 95.44 187 LEU A N 1
ATOM 1551 C CA . LEU A 1 187 ? -13.345 0.348 20.945 1.00 95.44 187 LEU A CA 1
ATOM 1552 C C . LEU A 1 187 ? -13.280 -0.636 22.113 1.00 95.44 187 LEU A C 1
ATOM 1554 O O . LEU A 1 187 ? -13.018 -1.815 21.883 1.00 95.44 187 LEU A O 1
ATOM 1558 N N . LEU A 1 188 ? -13.537 -0.181 23.342 1.00 94.38 188 LEU A N 1
ATOM 1559 C CA . LEU A 1 188 ? -13.586 -1.043 24.525 1.00 94.38 188 LEU A CA 1
ATOM 1560 C C . LEU A 1 188 ? -14.729 -2.058 24.431 1.00 94.38 188 LEU A C 1
ATOM 1562 O O . LEU A 1 188 ? -14.519 -3.240 24.713 1.00 94.38 188 LEU A O 1
ATOM 1566 N N . GLU A 1 189 ? -15.909 -1.631 23.979 1.00 94.88 189 GLU A N 1
ATOM 1567 C CA . GLU A 1 189 ? -17.061 -2.509 23.779 1.00 94.88 189 GLU A CA 1
ATOM 1568 C C . GLU A 1 189 ? -16.750 -3.598 22.741 1.00 94.88 189 GLU A C 1
ATOM 1570 O O . GLU A 1 189 ? -16.909 -4.790 23.015 1.00 94.88 189 GLU A O 1
ATOM 1575 N N . GLU A 1 190 ? -16.231 -3.221 21.571 1.00 95.00 190 GLU A N 1
ATOM 1576 C CA . GLU A 1 190 ? -15.856 -4.175 20.523 1.00 95.00 190 GLU A CA 1
ATOM 1577 C C . GLU A 1 190 ? -14.680 -5.070 20.934 1.00 95.00 190 GLU A C 1
ATOM 1579 O O . GLU A 1 190 ? -14.653 -6.259 20.596 1.00 95.00 190 GLU A O 1
ATOM 1584 N N . TYR A 1 191 ? -13.725 -4.542 21.704 1.00 95.50 191 TYR A N 1
ATOM 1585 C CA . TYR A 1 191 ? -12.630 -5.329 22.264 1.00 95.50 191 TYR A CA 1
ATOM 1586 C C . TYR A 1 191 ? -13.133 -6.362 23.275 1.00 95.50 191 TYR A C 1
ATOM 1588 O O . TYR A 1 191 ? -12.678 -7.505 23.247 1.00 95.50 191 TYR A O 1
ATOM 1596 N N . SER A 1 192 ? -14.103 -6.006 24.127 1.00 94.62 192 SER A N 1
ATOM 1597 C CA . SER A 1 192 ? -14.667 -6.907 25.143 1.00 94.62 192 SER A CA 1
ATOM 1598 C C . SER A 1 192 ? -15.256 -8.185 24.535 1.00 94.62 192 SER A C 1
ATOM 1600 O O . SER A 1 192 ? -15.056 -9.279 25.061 1.00 94.62 192 SER A O 1
ATOM 1602 N N . LYS A 1 193 ? -15.869 -8.067 23.351 1.00 95.75 193 LYS A N 1
ATOM 1603 C CA . LYS A 1 193 ? -16.421 -9.186 22.573 1.00 95.75 193 LYS A CA 1
ATOM 1604 C C . LYS A 1 193 ? -15.330 -10.089 21.971 1.00 95.75 193 LYS A C 1
ATOM 1606 O O . LYS A 1 193 ? -15.625 -11.206 21.559 1.00 95.75 193 LYS A O 1
ATOM 1611 N N . ASN A 1 194 ? -14.076 -9.625 21.918 1.00 94.38 194 ASN A N 1
ATOM 1612 C CA . ASN A 1 194 ? -12.968 -10.249 21.185 1.00 94.38 194 ASN A CA 1
ATOM 1613 C C . ASN A 1 194 ? -11.670 -10.408 22.012 1.00 94.38 194 ASN A C 1
ATOM 1615 O O . ASN A 1 194 ? -10.606 -10.610 21.432 1.00 94.38 194 ASN A O 1
ATOM 1619 N N . GLN A 1 195 ? -11.712 -10.361 23.349 1.00 88.38 195 GLN A N 1
ATOM 1620 C CA . GLN A 1 195 ? -10.509 -10.316 24.214 1.00 88.38 195 GLN A CA 1
ATOM 1621 C C . GLN A 1 195 ? -9.533 -11.497 24.052 1.00 88.38 195 GLN A C 1
ATOM 1623 O O . GLN A 1 195 ? -8.323 -11.365 24.281 1.00 88.38 195 GLN A O 1
ATOM 1628 N N . ALA A 1 196 ? -10.050 -12.668 23.671 1.00 92.81 196 ALA A N 1
ATOM 1629 C CA . ALA A 1 196 ? -9.238 -13.854 23.405 1.00 92.81 196 ALA A CA 1
ATOM 1630 C C . ALA A 1 196 ? -8.482 -13.772 22.064 1.00 92.81 196 ALA A C 1
ATOM 1632 O O . ALA A 1 196 ? -7.565 -14.557 21.823 1.00 92.81 196 ALA A O 1
ATOM 1633 N N . ASN A 1 197 ? -8.843 -12.831 21.186 1.00 95.31 197 ASN A N 1
ATOM 1634 C CA . ASN A 1 197 ? -8.236 -12.666 19.875 1.00 95.31 197 ASN A CA 1
ATOM 1635 C C . ASN A 1 197 ? -6.972 -11.795 19.957 1.00 95.31 197 ASN A C 1
ATOM 1637 O O . ASN A 1 197 ? -7.031 -10.596 20.237 1.00 95.31 197 ASN A O 1
ATOM 1641 N N . ALA A 1 198 ? -5.823 -12.401 19.653 1.00 94.31 198 ALA A N 1
ATOM 1642 C CA . ALA A 1 198 ? -4.527 -11.731 19.690 1.00 94.31 198 ALA A CA 1
ATOM 1643 C C . ALA A 1 198 ? -4.441 -10.513 18.751 1.00 94.31 198 ALA A C 1
ATOM 1645 O O . ALA A 1 198 ? -3.807 -9.528 19.111 1.00 94.31 198 ALA A O 1
ATOM 1646 N N . LEU A 1 199 ? -5.116 -10.531 17.595 1.00 94.06 199 LEU A N 1
ATOM 1647 C CA . LEU A 1 199 ? -5.094 -9.409 16.646 1.00 94.06 199 LEU A CA 1
ATOM 1648 C C . LEU A 1 199 ? -5.756 -8.164 17.239 1.00 94.06 199 LEU A C 1
ATOM 1650 O O . LEU A 1 199 ? -5.211 -7.066 17.160 1.00 94.06 199 LEU A O 1
ATOM 1654 N N . TYR A 1 200 ? -6.914 -8.353 17.872 1.00 94.19 200 TYR A N 1
ATOM 1655 C CA . TYR A 1 200 ? -7.634 -7.278 18.547 1.00 94.19 200 TYR A CA 1
ATOM 1656 C C . TYR A 1 200 ? -6.807 -6.719 19.700 1.00 94.19 200 TYR A C 1
ATOM 1658 O O . TYR A 1 200 ? -6.719 -5.505 19.855 1.00 94.19 200 TYR A O 1
ATOM 1666 N N . ARG A 1 201 ? -6.138 -7.595 20.460 1.00 94.12 201 ARG A N 1
ATOM 1667 C CA . ARG A 1 201 ? -5.242 -7.190 21.545 1.00 94.12 201 ARG A CA 1
ATOM 1668 C C . ARG A 1 201 ? -4.086 -6.333 21.041 1.00 94.12 201 ARG A C 1
ATOM 1670 O O . ARG A 1 201 ? -3.887 -5.245 21.565 1.00 94.12 201 ARG A O 1
ATOM 1677 N N . SER A 1 202 ? -3.377 -6.774 20.002 1.00 94.06 202 SER A N 1
ATOM 1678 C CA . SER A 1 202 ? -2.236 -6.030 19.453 1.00 94.06 202 SER A CA 1
ATOM 1679 C C . SER A 1 202 ? -2.626 -4.638 18.958 1.00 94.06 202 SER A C 1
ATOM 1681 O O . SER A 1 202 ? -1.908 -3.670 19.205 1.00 94.06 202 SER A O 1
ATOM 1683 N N . VAL A 1 203 ? -3.773 -4.515 18.281 1.00 94.19 203 VAL A N 1
ATOM 1684 C CA . VAL A 1 203 ? -4.264 -3.211 17.816 1.00 94.19 203 VAL A CA 1
ATOM 1685 C C . VAL A 1 203 ? -4.705 -2.346 19.000 1.00 94.19 203 VAL A C 1
ATOM 1687 O O . VAL A 1 203 ? -4.332 -1.177 19.068 1.00 94.19 203 VAL A O 1
ATOM 1690 N N . MET A 1 204 ? -5.446 -2.914 19.955 1.00 95.38 204 MET A N 1
ATOM 1691 C CA . MET A 1 204 ? -5.933 -2.190 21.129 1.00 95.38 204 MET A CA 1
ATOM 1692 C C . MET A 1 204 ? -4.787 -1.654 21.995 1.00 95.38 204 MET A C 1
ATOM 1694 O O . MET A 1 204 ? -4.797 -0.482 22.358 1.00 95.38 204 MET A O 1
ATOM 1698 N N . GLU A 1 205 ? -3.769 -2.469 22.282 1.00 94.38 205 GLU A N 1
ATOM 1699 C CA . GLU A 1 205 ? -2.594 -2.063 23.066 1.00 94.38 205 GLU A CA 1
ATOM 1700 C C . GLU A 1 205 ? -1.879 -0.859 22.442 1.00 94.38 205 GLU A C 1
ATOM 1702 O O . GLU A 1 205 ? -1.520 0.089 23.146 1.00 94.38 205 GLU A O 1
ATOM 1707 N N . LEU A 1 206 ? -1.711 -0.863 21.116 1.00 94.75 206 LEU A N 1
ATOM 1708 C CA . LEU A 1 206 ? -1.108 0.254 20.397 1.00 94.75 206 LEU A CA 1
ATOM 1709 C C . LEU A 1 206 ? -1.970 1.520 20.488 1.00 94.75 206 LEU A C 1
ATOM 1711 O O . LEU A 1 206 ? -1.435 2.592 20.772 1.00 94.75 206 LEU A O 1
ATOM 1715 N N . ILE A 1 207 ? -3.286 1.404 20.276 1.00 94.31 207 ILE A N 1
ATOM 1716 C CA . ILE A 1 207 ? -4.214 2.544 20.328 1.00 94.31 207 ILE A CA 1
ATOM 1717 C C . ILE A 1 207 ? -4.249 3.153 21.733 1.00 94.31 207 ILE A C 1
ATOM 1719 O O . ILE A 1 207 ? -4.123 4.371 21.866 1.00 94.31 207 ILE A O 1
ATOM 1723 N N . VAL A 1 208 ? -4.356 2.330 22.780 1.00 93.88 208 VAL A N 1
ATOM 1724 C CA . VAL A 1 208 ? -4.345 2.794 24.177 1.00 93.88 208 VAL A CA 1
ATOM 1725 C C . VAL A 1 208 ? -3.024 3.483 24.496 1.00 93.88 208 VAL A C 1
ATOM 1727 O O . VAL A 1 208 ? -3.018 4.586 25.038 1.00 93.88 208 VAL A O 1
ATOM 1730 N N . ARG A 1 209 ? -1.890 2.886 24.111 1.00 93.81 209 ARG A N 1
ATOM 1731 C CA . ARG A 1 209 ? -0.571 3.487 24.342 1.00 93.81 209 ARG A CA 1
ATOM 1732 C C . ARG A 1 209 ? -0.417 4.829 23.627 1.00 93.81 209 ARG A C 1
ATOM 1734 O O . ARG A 1 209 ? 0.168 5.747 24.197 1.00 93.81 209 ARG A O 1
ATOM 1741 N N . ALA A 1 210 ? -0.921 4.941 22.400 1.00 92.56 210 ALA A N 1
ATOM 1742 C CA . ALA A 1 210 ? -0.846 6.164 21.608 1.00 92.56 210 ALA A CA 1
ATOM 1743 C C . ALA A 1 210 ? -1.803 7.267 22.100 1.00 92.56 210 ALA A C 1
ATOM 1745 O O . ALA A 1 210 ? -1.532 8.436 21.852 1.00 92.56 210 ALA A O 1
ATOM 1746 N N . ASN A 1 211 ? -2.882 6.913 22.812 1.00 92.31 211 ASN A N 1
ATOM 1747 C CA . ASN A 1 211 ? -3.949 7.834 23.227 1.00 92.31 211 ASN A CA 1
ATOM 1748 C C . ASN A 1 211 ? -4.268 7.728 24.728 1.00 92.31 211 ASN A C 1
ATOM 1750 O O . ASN A 1 211 ? -5.426 7.825 25.123 1.00 92.31 211 ASN A O 1
ATOM 1754 N N . LYS A 1 212 ? -3.251 7.516 25.573 1.00 89.94 212 LYS A N 1
ATOM 1755 C CA . LYS A 1 212 ? -3.415 7.154 26.993 1.00 89.94 212 LYS A CA 1
ATOM 1756 C C . LYS A 1 212 ? -4.417 8.033 27.756 1.00 89.94 212 LYS A C 1
ATOM 1758 O O . LYS A 1 212 ? -5.297 7.496 28.412 1.00 89.94 212 LYS A O 1
ATOM 1763 N N . GLN A 1 213 ? -4.330 9.356 27.597 1.00 85.81 213 GLN A N 1
ATOM 1764 C CA . GLN A 1 213 ? -5.225 10.315 28.261 1.00 85.81 213 GLN A CA 1
ATOM 1765 C C . GLN A 1 213 ? -6.707 10.049 27.956 1.00 85.81 213 GLN A C 1
ATOM 1767 O O . GLN A 1 213 ? -7.546 10.141 28.841 1.00 85.81 213 GLN A O 1
ATOM 1772 N N . LYS A 1 214 ? -7.033 9.641 26.724 1.00 86.56 214 LYS A N 1
ATOM 1773 C CA . LYS A 1 214 ? -8.416 9.387 26.301 1.00 86.56 214 LYS A CA 1
ATOM 1774 C C . LYS A 1 214 ? -9.029 8.146 26.928 1.00 86.56 214 LYS A C 1
ATOM 1776 O O . LYS A 1 214 ? -10.232 8.112 27.128 1.00 86.56 214 LYS A O 1
ATOM 1781 N N . PHE A 1 215 ? -8.209 7.147 27.236 1.00 87.00 215 PHE A N 1
ATOM 1782 C CA . PHE A 1 215 ? -8.658 5.918 27.888 1.00 87.00 215 PHE A CA 1
ATOM 1783 C C . PHE A 1 215 ? -8.615 6.001 29.419 1.00 87.00 215 PHE A C 1
ATOM 1785 O O . PHE A 1 215 ? -9.083 5.082 30.073 1.00 87.00 215 PHE A O 1
ATOM 1792 N N . GLU A 1 216 ? -8.039 7.059 29.997 1.00 86.38 216 GLU A N 1
ATOM 1793 C CA . GLU A 1 216 ? -8.129 7.343 31.438 1.00 86.38 216 GLU A CA 1
ATOM 1794 C C . GLU A 1 216 ? -9.405 8.132 31.793 1.00 86.38 216 GLU A C 1
ATOM 1796 O O . GLU A 1 216 ? -9.843 8.104 32.939 1.00 86.38 216 GLU A O 1
ATOM 1801 N N . GLU A 1 217 ? -9.991 8.836 30.818 1.00 76.94 217 GLU A N 1
ATOM 1802 C CA . GLU A 1 217 ? -11.227 9.627 30.957 1.00 76.94 217 GLU A CA 1
ATOM 1803 C C . GLU A 1 217 ? -12.522 8.813 30.768 1.00 76.94 217 GLU A C 1
ATOM 1805 O O . GLU A 1 217 ? -13.610 9.354 30.976 1.00 76.94 217 GLU A O 1
ATOM 1810 N N . VAL A 1 218 ? -12.404 7.550 30.348 1.00 75.25 218 VAL A N 1
ATOM 1811 C CA . VAL A 1 218 ? -13.496 6.619 30.012 1.00 75.25 218 VAL A CA 1
ATOM 1812 C C . VAL A 1 218 ? -13.455 5.428 30.957 1.00 75.25 218 VAL A C 1
ATOM 1814 O O . VAL A 1 218 ? -14.522 5.066 31.499 1.00 75.25 218 VAL A O 1
#

pLDDT: mean 92.29, std 10.28, range [43.88, 98.81]